Protein AF-A0A6G1DTR4-F1 (afdb_monomer_lite)

Organism: NCBI:txid110450

Structure (mmCIF, N/CA/C/O backbone):
data_AF-A0A6G1DTR4-F1
#
_entry.id   AF-A0A6G1DTR4-F1
#
loop_
_atom_site.group_PDB
_atom_site.id
_atom_site.type_symbol
_atom_site.label_atom_id
_atom_site.label_alt_id
_atom_site.label_comp_id
_atom_site.label_asym_id
_atom_site.label_entity_id
_atom_site.label_seq_id
_atom_site.pdbx_PDB_ins_code
_atom_site.Cartn_x
_atom_site.Cartn_y
_atom_site.Cartn_z
_atom_site.occupancy
_atom_site.B_iso_or_equiv
_atom_site.auth_seq_id
_atom_site.auth_comp_id
_atom_site.auth_asym_id
_atom_site.auth_atom_id
_atom_site.pdbx_PDB_model_num
ATOM 1 N N . MET A 1 1 ? 37.522 31.119 -10.142 1.00 50.91 1 MET A N 1
ATOM 2 C CA . MET A 1 1 ? 37.357 30.223 -11.318 1.00 50.91 1 MET A CA 1
ATOM 3 C C . MET A 1 1 ? 36.436 29.000 -11.086 1.00 50.91 1 MET A C 1
ATOM 5 O O . MET A 1 1 ? 36.253 28.224 -12.016 1.00 50.91 1 MET A O 1
ATOM 9 N N . GLY A 1 2 ? 35.819 28.793 -9.907 1.00 58.56 2 GLY A N 1
ATOM 10 C CA . GLY A 1 2 ? 35.062 27.556 -9.599 1.00 58.56 2 GLY A CA 1
ATOM 11 C C . GLY A 1 2 ? 33.553 27.545 -9.910 1.00 58.56 2 GLY A C 1
ATOM 12 O O . GLY A 1 2 ? 32.957 26.471 -9.960 1.00 58.56 2 GLY A O 1
ATOM 13 N N . SER A 1 3 ? 32.918 28.700 -10.133 1.00 61.06 3 SER A N 1
ATOM 14 C CA . SER A 1 3 ? 31.446 28.793 -10.176 1.00 61.06 3 SER A CA 1
ATOM 15 C C . SER A 1 3 ? 30.820 28.263 -11.474 1.00 61.06 3 SER A C 1
ATOM 17 O O . SER A 1 3 ? 29.789 27.598 -11.431 1.00 61.06 3 SER A O 1
ATOM 19 N N . ASN A 1 4 ? 31.466 28.474 -12.628 1.00 66.94 4 ASN A N 1
ATOM 20 C CA . ASN A 1 4 ? 30.923 28.057 -13.931 1.00 66.94 4 ASN A CA 1
ATOM 21 C C . ASN A 1 4 ? 30.880 26.529 -14.113 1.00 66.94 4 ASN A C 1
ATOM 23 O O . ASN A 1 4 ? 29.932 26.009 -14.695 1.00 66.94 4 ASN A O 1
ATOM 27 N N . LYS A 1 5 ? 31.858 25.797 -13.560 1.00 71.06 5 LYS A N 1
ATOM 28 C CA . LYS A 1 5 ? 31.895 24.325 -13.631 1.00 71.06 5 LYS A CA 1
ATOM 29 C C . LYS A 1 5 ? 30.766 23.684 -12.814 1.00 71.06 5 LYS A C 1
ATOM 31 O O . LYS A 1 5 ? 30.138 22.747 -13.292 1.00 71.06 5 LYS A O 1
ATOM 36 N N . LYS A 1 6 ? 30.457 24.227 -11.625 1.00 73.12 6 LYS A N 1
ATOM 37 C CA . LYS A 1 6 ? 29.338 23.756 -10.785 1.00 73.12 6 LYS A CA 1
ATOM 38 C C . LYS A 1 6 ? 27.982 23.983 -11.460 1.00 73.12 6 LYS A C 1
ATOM 40 O O . LYS A 1 6 ? 27.185 23.055 -11.529 1.00 73.12 6 LYS A O 1
ATOM 45 N N . LEU A 1 7 ? 27.752 25.174 -12.022 1.00 72.81 7 LEU A N 1
ATOM 46 C CA . LEU A 1 7 ? 26.528 25.499 -12.770 1.00 72.81 7 LEU A CA 1
ATOM 47 C C . LEU A 1 7 ? 26.343 24.601 -14.004 1.00 72.81 7 LEU A C 1
ATOM 49 O O . LEU A 1 7 ? 25.234 24.148 -14.274 1.00 72.81 7 LEU A O 1
ATOM 53 N N . GLN A 1 8 ? 27.417 24.318 -14.749 1.00 71.06 8 GLN A N 1
ATOM 54 C CA . GLN A 1 8 ? 27.364 23.402 -15.894 1.00 71.06 8 GLN A CA 1
ATOM 55 C C . GLN A 1 8 ? 27.089 21.955 -15.466 1.00 71.06 8 GLN A C 1
ATOM 57 O O . GLN A 1 8 ? 26.229 21.306 -16.056 1.00 71.06 8 GLN A O 1
ATOM 62 N N . GLN A 1 9 ? 27.751 21.459 -14.416 1.00 74.88 9 GLN A N 1
ATOM 63 C CA . GLN A 1 9 ? 27.523 20.108 -13.896 1.00 74.88 9 GLN A CA 1
ATOM 64 C C . GLN A 1 9 ? 26.092 19.928 -13.369 1.00 74.88 9 GLN A C 1
ATOM 66 O O . GLN A 1 9 ? 25.470 18.901 -13.631 1.00 74.88 9 GLN A O 1
ATOM 71 N N . GLN A 1 10 ? 25.543 20.939 -12.690 1.00 77.31 10 GLN A N 1
ATOM 72 C CA . GLN A 1 10 ? 24.149 20.949 -12.243 1.00 77.31 10 GLN A CA 1
ATOM 73 C C . GLN A 1 10 ? 23.175 20.905 -13.423 1.00 77.31 10 GLN A C 1
ATOM 75 O O . GLN A 1 10 ? 22.283 20.065 -13.427 1.00 77.31 10 GLN A O 1
ATOM 80 N N . LYS A 1 11 ? 23.382 21.730 -14.459 1.00 80.62 11 LYS A N 1
ATOM 81 C CA . LYS A 1 11 ? 22.537 21.731 -15.666 1.00 80.62 11 LYS A CA 1
ATOM 82 C C . LYS A 1 11 ? 22.581 20.397 -16.419 1.00 80.62 11 LYS A C 1
ATOM 84 O O . LYS A 1 11 ? 21.545 19.917 -16.871 1.00 80.62 11 LYS A O 1
ATOM 89 N N . ILE A 1 12 ? 23.761 19.781 -16.532 1.00 79.62 12 ILE A N 1
ATOM 90 C CA . ILE A 1 12 ? 23.921 18.454 -17.149 1.00 79.62 12 ILE A CA 1
ATOM 91 C C . ILE A 1 12 ? 23.210 17.390 -16.303 1.00 79.62 12 ILE A C 1
ATOM 93 O O . ILE A 1 12 ? 22.460 16.583 -16.846 1.00 79.62 12 ILE A O 1
ATOM 97 N N . SER A 1 13 ? 23.390 17.419 -14.980 1.00 85.75 13 SER A N 1
ATOM 98 C CA . SER A 1 13 ? 22.718 16.503 -14.052 1.00 85.75 13 SER A CA 1
ATOM 99 C C . SER A 1 13 ? 21.195 16.630 -14.130 1.00 85.75 13 SER A C 1
ATOM 101 O O . SER A 1 13 ? 20.492 15.631 -14.262 1.00 85.75 13 SER A O 1
ATOM 103 N N . GLU A 1 14 ? 20.677 17.859 -14.151 1.00 88.25 14 GLU A N 1
ATOM 104 C CA . GLU A 1 14 ? 19.247 18.134 -14.265 1.00 88.25 14 GLU A CA 1
ATOM 105 C C . GLU A 1 14 ? 18.672 17.615 -15.591 1.00 88.25 14 GLU A C 1
ATOM 107 O O . GLU A 1 14 ? 17.627 16.963 -15.599 1.00 88.25 14 GLU A O 1
ATOM 112 N N . HIS A 1 15 ? 19.365 17.842 -16.713 1.00 88.62 15 HIS A N 1
ATOM 113 C CA . HIS A 1 15 ? 18.949 17.321 -18.017 1.00 88.62 15 HIS A CA 1
ATOM 114 C C . HIS A 1 15 ? 18.918 15.785 -18.032 1.00 88.62 15 HIS A C 1
ATOM 116 O O . HIS A 1 15 ? 17.933 15.184 -18.465 1.00 88.62 15 HIS A O 1
ATOM 122 N N . VAL A 1 16 ? 19.961 15.140 -17.504 1.00 89.44 16 VAL A N 1
ATOM 123 C CA . VAL A 1 16 ? 20.037 13.674 -17.402 1.00 89.44 16 VAL A CA 1
ATOM 124 C C . VAL A 1 16 ? 18.916 13.125 -16.513 1.00 89.44 16 VAL A C 1
ATOM 126 O O . VAL A 1 16 ? 18.290 12.121 -16.857 1.00 89.44 16 VAL A O 1
ATOM 129 N N . MET A 1 17 ? 18.612 13.790 -15.398 1.00 87.88 17 MET A N 1
ATOM 130 C CA . MET A 1 17 ? 17.508 13.419 -14.507 1.00 87.88 17 MET A CA 1
ATOM 131 C C . MET A 1 17 ? 16.146 13.555 -15.193 1.00 87.88 17 MET A C 1
ATOM 133 O O . MET A 1 17 ? 15.326 12.640 -15.101 1.00 87.88 17 MET A O 1
ATOM 137 N N . LYS A 1 18 ? 15.912 14.643 -15.939 1.00 92.31 18 LYS A N 1
ATOM 138 C CA . LYS A 1 18 ? 14.682 14.835 -16.727 1.00 92.31 18 LYS A CA 1
ATOM 139 C C . LYS A 1 18 ? 14.504 13.740 -17.776 1.00 92.31 18 LYS A C 1
ATOM 141 O O . LYS A 1 18 ? 13.405 13.208 -17.922 1.00 92.31 18 LYS A O 1
ATOM 146 N N . GLU A 1 19 ? 15.575 13.352 -18.464 1.00 93.62 19 GLU A N 1
ATOM 147 C CA . GLU A 1 19 ? 15.530 12.274 -19.454 1.00 93.62 19 GLU A CA 1
ATOM 148 C C . GLU A 1 19 ? 15.224 10.911 -18.807 1.00 93.62 19 GLU A C 1
ATOM 150 O O . GLU A 1 19 ? 14.382 10.156 -19.303 1.00 93.62 19 GLU A O 1
ATOM 155 N N . ARG A 1 20 ? 15.860 10.603 -17.668 1.00 91.25 20 ARG A N 1
ATOM 156 C CA . ARG A 1 20 ? 15.588 9.383 -16.887 1.00 91.25 20 ARG A CA 1
ATOM 157 C C . ARG A 1 20 ? 14.137 9.335 -16.410 1.00 91.25 20 ARG A C 1
ATOM 159 O O . ARG A 1 20 ? 13.474 8.314 -16.586 1.00 91.25 20 ARG A O 1
ATOM 166 N N . LEU A 1 21 ? 13.627 10.449 -15.886 1.00 92.31 21 LEU A N 1
ATOM 167 C CA . LEU A 1 21 ? 12.240 10.575 -15.443 1.00 92.31 21 LEU A CA 1
ATOM 168 C C . LEU A 1 21 ? 11.255 10.383 -16.603 1.00 92.31 21 LEU A C 1
ATOM 170 O O . LEU A 1 21 ? 10.250 9.690 -16.460 1.00 92.31 21 LEU A O 1
ATOM 174 N N . HIS A 1 22 ? 11.548 10.956 -17.772 1.00 96.31 22 HIS A N 1
ATOM 175 C CA . HIS A 1 22 ? 10.719 10.782 -18.961 1.00 96.31 22 HIS A CA 1
ATOM 176 C C . HIS A 1 22 ? 10.676 9.316 -19.423 1.00 96.31 22 HIS A C 1
ATOM 178 O O . HIS A 1 22 ? 9.602 8.794 -19.731 1.00 96.31 22 HIS A O 1
ATOM 184 N N . LYS A 1 23 ? 11.820 8.616 -19.417 1.00 95.62 23 LYS A N 1
ATOM 185 C CA . LYS A 1 23 ? 11.879 7.176 -19.724 1.00 95.62 23 LYS A CA 1
ATOM 186 C C . LYS A 1 23 ? 11.045 6.351 -18.740 1.00 95.62 23 LYS A C 1
ATOM 188 O O . LYS A 1 23 ? 10.273 5.504 -19.186 1.00 95.62 23 LYS A O 1
ATOM 193 N N . LEU A 1 24 ? 11.139 6.636 -17.439 1.00 93.25 24 LEU A N 1
ATOM 194 C CA . LEU A 1 24 ? 10.331 5.977 -16.408 1.00 93.25 24 LEU A CA 1
ATOM 195 C C . LEU A 1 24 ? 8.828 6.162 -16.666 1.00 93.25 24 LEU A C 1
ATOM 197 O O . LEU A 1 24 ? 8.098 5.177 -16.765 1.00 93.25 24 LEU A O 1
ATOM 201 N N . LYS A 1 25 ? 8.376 7.408 -16.868 1.00 95.25 25 LYS A N 1
ATOM 202 C CA . LYS A 1 25 ? 6.967 7.720 -17.175 1.00 95.25 25 LYS A CA 1
ATOM 203 C C . LYS A 1 25 ? 6.477 6.984 -18.422 1.00 95.25 25 LYS A C 1
ATOM 205 O O . LYS A 1 25 ? 5.385 6.419 -18.420 1.00 95.25 25 LYS A O 1
ATOM 210 N N . ARG A 1 26 ? 7.302 6.929 -19.473 1.00 97.19 26 ARG A N 1
ATOM 211 C CA . ARG A 1 26 ? 6.992 6.189 -20.704 1.00 97.19 26 ARG A CA 1
ATOM 212 C C . ARG A 1 26 ? 6.833 4.686 -20.452 1.00 97.19 26 ARG A C 1
ATOM 214 O O . ARG A 1 26 ? 5.953 4.071 -21.050 1.00 97.19 26 ARG A O 1
ATOM 221 N N . TYR A 1 27 ? 7.656 4.087 -19.590 1.00 95.56 27 TYR A N 1
ATOM 222 C CA . TYR A 1 27 ? 7.524 2.672 -19.232 1.00 95.56 27 TYR A CA 1
ATOM 223 C C . TYR A 1 27 ? 6.270 2.387 -18.415 1.00 95.56 27 TYR A C 1
ATOM 225 O O . TYR A 1 27 ? 5.584 1.416 -18.724 1.00 95.56 27 TYR A O 1
ATOM 233 N N . ILE A 1 28 ? 5.931 3.249 -17.455 1.00 94.88 28 ILE A N 1
ATOM 234 C CA . ILE A 1 28 ? 4.686 3.136 -16.686 1.00 94.88 28 ILE A CA 1
ATOM 235 C C . ILE A 1 28 ? 3.482 3.209 -17.632 1.00 94.88 28 ILE A C 1
ATOM 237 O O . ILE A 1 28 ? 2.654 2.304 -17.634 1.00 94.88 28 ILE A O 1
ATOM 241 N N . ALA A 1 29 ? 3.429 4.212 -18.515 1.00 96.06 29 ALA A N 1
ATOM 242 C CA . ALA A 1 29 ? 2.346 4.350 -19.489 1.00 96.06 29 ALA A CA 1
ATOM 243 C C . ALA A 1 29 ? 2.224 3.123 -20.413 1.00 96.06 29 ALA A C 1
ATOM 245 O O . ALA A 1 29 ? 1.124 2.617 -20.637 1.00 96.06 29 ALA A O 1
ATOM 246 N N . LYS A 1 30 ? 3.353 2.597 -20.912 1.00 97.00 30 LYS A N 1
ATOM 247 C CA . LYS A 1 30 ? 3.369 1.376 -21.731 1.00 97.00 30 LYS A CA 1
ATOM 248 C C . LYS A 1 30 ? 2.887 0.155 -20.943 1.00 97.00 30 LYS A C 1
ATOM 250 O O . LYS A 1 30 ? 2.157 -0.663 -21.492 1.00 97.00 30 LYS A O 1
ATOM 255 N N . TRP A 1 31 ? 3.301 0.015 -19.686 1.00 95.31 31 TRP A N 1
ATOM 256 C CA . TRP A 1 31 ? 2.897 -1.098 -18.830 1.00 95.31 31 TRP A CA 1
ATOM 257 C C . TRP A 1 31 ? 1.394 -1.070 -18.538 1.00 95.31 31 TRP A C 1
ATOM 259 O O . TRP A 1 31 ? 0.743 -2.095 -18.727 1.00 95.31 31 TRP A O 1
ATOM 269 N N . LEU A 1 32 ? 0.838 0.099 -18.193 1.00 96.25 32 LEU A N 1
ATOM 270 C CA . LEU A 1 32 ? -0.604 0.290 -18.001 1.00 96.25 32 LEU A CA 1
ATOM 271 C C . LEU A 1 32 ? -1.390 -0.096 -19.260 1.00 96.25 32 LEU A C 1
ATOM 273 O O . LEU A 1 32 ? -2.329 -0.883 -19.176 1.00 96.25 32 LEU A O 1
ATOM 277 N N . TYR A 1 33 ? -0.953 0.384 -20.430 1.00 95.94 33 TYR A N 1
ATOM 278 C CA . TYR A 1 33 ? -1.588 0.073 -21.712 1.00 95.94 33 TYR A CA 1
ATOM 279 C C . TYR A 1 33 ? -1.577 -1.430 -22.021 1.00 95.94 33 TYR A C 1
ATOM 281 O O . TYR A 1 33 ? -2.613 -2.008 -22.333 1.00 95.94 33 TYR A O 1
ATOM 289 N N . VAL A 1 34 ? -0.419 -2.088 -21.891 1.00 96.88 34 VAL A N 1
ATOM 290 C CA . VAL A 1 34 ? -0.273 -3.524 -22.194 1.00 96.88 34 VAL A CA 1
ATOM 291 C C . VAL A 1 34 ? -1.039 -4.402 -21.203 1.00 96.88 34 VAL A C 1
ATOM 293 O O . VAL A 1 34 ? -1.522 -5.468 -21.578 1.00 96.88 34 VAL A O 1
ATOM 296 N N . ARG A 1 35 ? -1.133 -3.992 -19.934 1.00 95.69 35 ARG A N 1
ATOM 297 C CA . ARG A 1 35 ? -1.848 -4.743 -18.891 1.00 95.69 35 ARG A CA 1
ATOM 298 C C . ARG A 1 35 ? -3.326 -4.380 -18.773 1.00 95.69 35 ARG A C 1
ATOM 300 O O . ARG A 1 35 ? -4.014 -5.024 -17.990 1.00 95.69 35 ARG A O 1
ATOM 307 N N . GLY A 1 36 ? -3.807 -3.401 -19.541 1.00 94.44 36 GLY A N 1
ATOM 308 C CA . GLY A 1 36 ? -5.194 -2.940 -19.475 1.00 94.44 36 GLY A CA 1
ATOM 309 C C . GLY A 1 36 ? -5.562 -2.346 -18.113 1.00 94.44 36 GLY A C 1
ATOM 310 O O . GLY A 1 36 ? -6.701 -2.479 -17.678 1.00 94.44 36 GLY A O 1
ATOM 311 N N . LEU A 1 37 ? -4.598 -1.735 -17.418 1.00 94.50 37 LEU A N 1
ATOM 312 C CA . LEU A 1 37 ? -4.829 -1.129 -16.108 1.00 94.50 37 LEU A CA 1
ATOM 313 C C . LEU A 1 37 ? -5.422 0.279 -16.276 1.00 94.50 37 LEU A C 1
ATOM 315 O O . LEU A 1 37 ? -4.926 1.048 -17.108 1.00 94.50 37 LEU A O 1
ATOM 319 N N . PRO A 1 38 ? -6.452 0.653 -15.495 1.00 93.81 38 PRO A N 1
ATOM 320 C CA . PRO A 1 38 ? -6.993 2.004 -15.539 1.00 93.81 38 PRO A CA 1
ATOM 321 C C . PRO A 1 38 ? -5.945 3.008 -15.048 1.00 93.81 38 PRO A C 1
ATOM 323 O O . PRO A 1 38 ? -5.216 2.748 -14.094 1.00 93.81 38 PRO A O 1
ATOM 326 N N . PHE A 1 39 ? -5.894 4.198 -15.654 1.00 90.94 39 PHE A N 1
ATOM 327 C CA . PHE A 1 39 ? -4.920 5.227 -15.259 1.00 90.94 39 PHE A CA 1
ATOM 328 C C . PHE A 1 39 ? -5.057 5.652 -13.796 1.00 90.94 39 PHE A C 1
ATOM 330 O O . PHE A 1 39 ? -4.068 6.037 -13.190 1.00 90.94 39 PHE A O 1
ATOM 337 N N . ASN A 1 40 ? -6.250 5.526 -13.208 1.00 92.00 40 ASN A N 1
ATOM 338 C CA . ASN A 1 40 ? -6.465 5.820 -11.795 1.00 92.00 40 ASN A CA 1
ATOM 339 C C . ASN A 1 40 ? -5.684 4.888 -10.847 1.00 92.00 40 ASN A C 1
ATOM 341 O O . ASN A 1 40 ? -5.506 5.233 -9.687 1.00 92.00 40 ASN A O 1
ATOM 345 N N . SER A 1 41 ? -5.181 3.740 -11.322 1.00 91.12 41 SER A N 1
ATOM 346 C CA . SER A 1 41 ? -4.380 2.813 -10.511 1.00 91.12 41 SER A CA 1
ATOM 347 C C . SER A 1 41 ? -3.056 3.396 -10.012 1.00 91.12 41 SER A C 1
ATOM 349 O O . SER A 1 41 ? -2.453 2.800 -9.132 1.00 91.12 41 SER A O 1
ATOM 351 N N . ILE A 1 42 ? -2.586 4.521 -10.563 1.00 92.75 42 ILE A N 1
ATOM 352 C CA . ILE A 1 42 ? -1.376 5.199 -10.066 1.00 92.75 42 ILE A CA 1
ATOM 353 C C . ILE A 1 42 ? -1.675 6.206 -8.948 1.00 92.75 42 ILE A C 1
ATOM 355 O O . ILE A 1 42 ? -0.745 6.697 -8.323 1.00 92.75 42 ILE A O 1
ATOM 359 N N . ASN A 1 43 ? -2.949 6.541 -8.713 1.00 92.38 43 ASN A N 1
ATOM 360 C CA . ASN A 1 43 ? -3.368 7.521 -7.710 1.00 92.38 43 ASN A CA 1
ATOM 361 C C . ASN A 1 43 ? -3.584 6.842 -6.349 1.00 92.38 43 ASN A C 1
ATOM 363 O O . ASN A 1 43 ? -4.661 6.949 -5.761 1.00 92.38 43 ASN A O 1
ATOM 367 N N . CYS A 1 44 ? -2.593 6.087 -5.882 1.00 92.81 44 CYS A N 1
ATOM 368 C CA . CYS A 1 44 ? -2.643 5.406 -4.595 1.00 92.81 44 CYS A CA 1
ATOM 369 C C . CYS A 1 44 ? -1.285 5.492 -3.890 1.00 92.81 44 CYS A C 1
ATOM 371 O O . CYS A 1 44 ? -0.240 5.544 -4.543 1.00 92.81 44 CYS A O 1
ATOM 373 N N . GLU A 1 45 ? -1.306 5.520 -2.558 1.00 93.50 45 GLU A N 1
ATOM 374 C CA . GLU A 1 45 ? -0.096 5.682 -1.742 1.00 93.50 45 GLU A CA 1
ATOM 375 C C . GLU A 1 45 ? 0.874 4.508 -1.943 1.00 93.50 45 GLU A C 1
ATOM 377 O O . GLU A 1 45 ? 2.090 4.676 -1.963 1.00 93.50 45 GLU A O 1
ATOM 382 N N . GLU A 1 46 ? 0.343 3.312 -2.193 1.00 91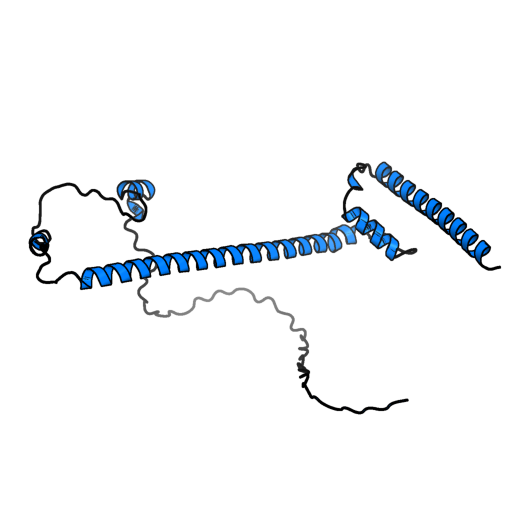.75 46 GLU A N 1
ATOM 383 C CA . GLU A 1 46 ? 1.122 2.099 -2.433 1.00 91.75 46 GLU A CA 1
ATOM 384 C C . GLU A 1 46 ? 1.963 2.195 -3.716 1.00 91.75 46 GLU A C 1
ATOM 386 O O . GLU A 1 46 ? 3.058 1.632 -3.795 1.00 91.75 46 GLU A O 1
ATOM 391 N N . PHE A 1 47 ? 1.484 2.923 -4.733 1.00 93.44 47 PHE A N 1
ATOM 392 C CA . PHE A 1 47 ? 2.241 3.143 -5.965 1.00 93.44 47 PHE A CA 1
ATOM 393 C C . PHE A 1 47 ? 3.433 4.080 -5.728 1.00 93.44 47 PHE A C 1
ATOM 395 O O . PHE A 1 47 ? 4.523 3.836 -6.256 1.00 93.44 47 PHE A O 1
ATOM 402 N N . ASP A 1 48 ? 3.253 5.102 -4.889 1.00 93.44 48 ASP A N 1
ATOM 403 C CA . ASP A 1 48 ? 4.333 5.997 -4.469 1.00 93.44 48 ASP A CA 1
ATOM 404 C C . ASP A 1 48 ? 5.373 5.248 -3.625 1.00 93.44 48 ASP A C 1
ATOM 406 O O . ASP A 1 48 ? 6.571 5.345 -3.905 1.00 93.44 48 ASP A O 1
ATOM 410 N N . GLN A 1 49 ? 4.932 4.413 -2.677 1.00 93.50 49 GLN A N 1
ATOM 411 C CA . GLN A 1 49 ? 5.811 3.549 -1.877 1.00 93.50 49 GLN A CA 1
ATOM 412 C C . GLN A 1 49 ? 6.636 2.602 -2.762 1.00 93.50 49 GLN A C 1
ATOM 414 O O . GLN A 1 49 ? 7.842 2.444 -2.560 1.00 93.50 49 GLN A O 1
ATOM 419 N N . MET A 1 50 ? 6.017 2.009 -3.789 1.00 92.38 50 MET A N 1
ATOM 420 C CA . MET A 1 50 ? 6.716 1.162 -4.756 1.00 92.38 50 MET A CA 1
ATOM 421 C C . MET A 1 50 ? 7.801 1.941 -5.518 1.00 92.38 50 MET A C 1
ATOM 423 O O . MET A 1 50 ? 8.917 1.440 -5.683 1.00 92.38 50 MET A O 1
ATOM 427 N N . LEU A 1 51 ? 7.501 3.155 -5.993 1.00 92.31 51 LEU A N 1
ATOM 428 C CA . LEU A 1 51 ? 8.473 3.994 -6.702 1.00 92.31 51 LEU A CA 1
ATOM 429 C C . LEU A 1 51 ? 9.613 4.453 -5.792 1.00 92.31 51 LEU A C 1
ATOM 431 O O . LEU A 1 51 ? 10.768 4.459 -6.223 1.00 92.31 51 LEU A O 1
ATOM 435 N N . GLU A 1 52 ? 9.308 4.810 -4.547 1.00 92.38 52 GLU A N 1
ATOM 436 C CA . GLU A 1 52 ? 10.309 5.202 -3.562 1.00 92.38 52 GLU A CA 1
ATOM 437 C C . GLU A 1 52 ? 11.242 4.035 -3.225 1.00 92.38 52 GLU A C 1
ATOM 439 O O . GLU A 1 52 ? 12.464 4.192 -3.278 1.00 92.38 52 GLU A O 1
ATOM 444 N N . ALA A 1 53 ? 10.696 2.846 -2.958 1.00 91.75 53 ALA A N 1
ATOM 445 C CA . ALA A 1 53 ? 11.485 1.645 -2.699 1.00 91.75 53 ALA A CA 1
ATOM 446 C C . ALA A 1 53 ? 12.376 1.282 -3.899 1.00 91.75 53 ALA A C 1
ATOM 448 O O . ALA A 1 53 ? 13.575 1.036 -3.738 1.00 91.75 53 ALA A O 1
ATOM 449 N N . ALA A 1 54 ? 11.824 1.327 -5.117 1.00 90.56 54 ALA A N 1
ATOM 450 C CA . ALA A 1 54 ? 12.585 1.093 -6.343 1.00 90.56 54 ALA A CA 1
ATOM 451 C C . ALA A 1 54 ? 13.696 2.142 -6.549 1.00 90.56 54 ALA A C 1
ATOM 453 O O . ALA A 1 54 ? 14.798 1.806 -6.988 1.00 90.56 54 ALA A O 1
ATOM 454 N N . GLY A 1 55 ? 13.427 3.406 -6.209 1.00 89.62 55 GLY A N 1
ATOM 455 C CA . GLY A 1 55 ? 14.398 4.497 -6.266 1.00 89.62 55 GLY A CA 1
ATOM 456 C C . GLY A 1 55 ? 15.532 4.352 -5.249 1.00 89.62 55 GLY A C 1
ATOM 457 O O . GLY A 1 55 ? 16.689 4.579 -5.605 1.00 89.62 55 GLY A O 1
ATOM 458 N N . ARG A 1 56 ? 15.216 3.937 -4.014 1.00 90.88 56 ARG A N 1
ATOM 459 C CA . ARG A 1 56 ? 16.191 3.695 -2.935 1.00 90.88 56 ARG A CA 1
ATOM 460 C C . ARG A 1 56 ? 17.103 2.504 -3.228 1.00 90.88 56 ARG A C 1
ATOM 462 O O . ARG A 1 56 ? 18.289 2.582 -2.932 1.00 90.88 56 ARG A O 1
ATOM 469 N N . PHE A 1 57 ? 16.576 1.431 -3.825 1.00 89.00 57 PHE A N 1
ATOM 470 C CA . PHE A 1 57 ? 17.387 0.268 -4.203 1.00 89.00 57 PHE A CA 1
ATOM 471 C C . PHE A 1 57 ? 18.397 0.613 -5.308 1.00 89.00 57 PHE A C 1
ATOM 473 O O . PHE A 1 57 ? 19.563 0.230 -5.241 1.00 89.00 57 PHE A O 1
ATOM 480 N N . GLY A 1 58 ? 17.959 1.352 -6.334 1.00 85.06 58 GLY A N 1
ATOM 481 C CA . GLY A 1 58 ? 18.810 1.734 -7.459 1.00 85.06 58 GLY A CA 1
ATOM 482 C C . GLY A 1 58 ? 18.982 0.631 -8.524 1.00 85.06 58 GLY A C 1
ATOM 483 O O . GLY A 1 58 ? 18.166 -0.288 -8.639 1.00 85.06 58 GLY A O 1
ATOM 484 N N . PRO A 1 59 ? 20.004 0.733 -9.394 1.00 83.50 59 PRO A N 1
ATOM 485 C CA . PRO A 1 59 ? 20.228 -0.227 -10.474 1.00 83.50 59 PRO A CA 1
ATOM 486 C C . PRO A 1 59 ? 20.522 -1.630 -9.925 1.00 83.50 59 PRO A C 1
ATOM 488 O O . PRO A 1 59 ? 21.437 -1.801 -9.129 1.00 83.50 59 PRO A O 1
ATOM 491 N N . GLY A 1 60 ? 19.780 -2.641 -10.384 1.00 83.31 60 GLY A N 1
ATOM 492 C CA . GLY A 1 60 ? 19.958 -4.040 -9.967 1.00 83.31 60 GLY A CA 1
ATOM 493 C C . GLY A 1 60 ? 18.737 -4.658 -9.286 1.00 83.31 60 GLY A C 1
ATOM 494 O O . GLY A 1 60 ? 18.733 -5.867 -9.054 1.00 83.31 60 GLY A O 1
ATOM 495 N N . ALA A 1 61 ? 17.693 -3.866 -9.014 1.00 85.44 61 ALA A N 1
ATOM 496 C CA . ALA A 1 61 ? 16.435 -4.374 -8.479 1.00 85.44 61 ALA A CA 1
ATOM 497 C C . ALA A 1 61 ? 15.855 -5.438 -9.421 1.00 85.44 61 ALA A C 1
ATOM 499 O O . ALA A 1 61 ? 15.599 -5.179 -10.603 1.00 85.44 61 ALA A O 1
ATOM 500 N N . LYS A 1 62 ? 15.656 -6.651 -8.902 1.00 86.56 62 LYS A N 1
ATOM 501 C CA . LYS A 1 62 ? 14.977 -7.724 -9.629 1.00 86.56 62 LYS A CA 1
ATOM 502 C C . LYS A 1 62 ? 13.486 -7.636 -9.350 1.00 86.56 62 LYS A C 1
ATOM 504 O O . LYS A 1 62 ? 13.072 -7.384 -8.223 1.00 86.56 62 LYS A O 1
ATOM 509 N N . LYS A 1 63 ? 12.675 -7.859 -10.385 1.00 87.62 63 LYS A N 1
ATOM 510 C CA . LYS A 1 63 ? 11.234 -8.026 -10.188 1.00 87.62 63 LYS A CA 1
ATOM 511 C C . LYS A 1 63 ? 10.986 -9.286 -9.341 1.00 87.62 63 LYS A C 1
ATOM 513 O O . LYS A 1 63 ? 11.687 -10.277 -9.565 1.00 87.62 63 LYS A O 1
ATOM 518 N N . PRO A 1 64 ? 9.993 -9.274 -8.446 1.00 89.06 64 PRO A N 1
ATOM 519 C CA . PRO A 1 64 ? 9.600 -10.469 -7.712 1.00 89.06 64 PRO A CA 1
ATOM 520 C C . PRO A 1 64 ? 8.999 -11.520 -8.652 1.00 89.06 64 PRO A C 1
ATOM 522 O O . PRO A 1 64 ? 8.443 -11.194 -9.715 1.00 89.06 64 PRO A O 1
ATOM 525 N N . TYR A 1 65 ? 9.102 -12.789 -8.266 1.00 91.75 65 TYR A N 1
ATOM 526 C CA . TYR A 1 65 ? 8.437 -13.883 -8.968 1.00 91.75 65 TYR A CA 1
ATOM 527 C C . TYR A 1 65 ? 6.947 -13.956 -8.608 1.00 91.75 65 TYR A C 1
ATOM 529 O O . TYR A 1 65 ? 6.499 -13.493 -7.562 1.00 91.75 65 TYR A O 1
ATOM 537 N N . GLN A 1 66 ? 6.146 -14.568 -9.485 1.00 91.56 66 GLN A N 1
ATOM 538 C CA . GLN A 1 66 ? 4.695 -14.656 -9.282 1.00 91.56 66 GLN A CA 1
ATOM 539 C C . GLN A 1 66 ? 4.309 -15.433 -8.012 1.00 91.56 66 GLN A C 1
ATOM 541 O O . GLN A 1 66 ? 3.341 -15.054 -7.357 1.00 91.56 66 GLN A O 1
ATOM 546 N N . HIS A 1 67 ? 5.035 -16.504 -7.679 1.00 90.69 67 HIS A N 1
ATOM 547 C CA . HIS A 1 67 ? 4.774 -17.291 -6.471 1.00 90.69 67 HIS A CA 1
ATOM 548 C C . HIS A 1 67 ? 5.148 -16.504 -5.204 1.00 90.69 67 HIS A C 1
ATOM 550 O O . HIS A 1 67 ? 4.370 -16.477 -4.259 1.00 90.69 67 HIS A O 1
ATOM 556 N N . GLU A 1 68 ? 6.256 -15.751 -5.221 1.00 89.12 68 GLU A N 1
ATOM 557 C CA . GLU A 1 68 ? 6.648 -14.861 -4.115 1.00 89.12 68 GLU A CA 1
ATOM 558 C C . GLU A 1 68 ? 5.572 -13.810 -3.825 1.00 89.12 68 GLU A C 1
ATOM 560 O O . GLU A 1 68 ? 5.237 -13.575 -2.666 1.00 89.12 68 GLU A O 1
ATOM 565 N N . LEU A 1 69 ? 4.989 -13.221 -4.877 1.00 87.31 69 LEU A N 1
ATOM 566 C CA . LEU A 1 69 ? 3.898 -12.256 -4.742 1.00 87.31 69 LEU A CA 1
ATOM 567 C C . LEU A 1 69 ? 2.633 -12.882 -4.147 1.00 87.31 69 LEU A C 1
ATOM 569 O O . LEU A 1 69 ? 2.012 -12.286 -3.274 1.00 87.31 69 LEU A O 1
ATOM 573 N N . ARG A 1 70 ? 2.218 -14.051 -4.649 1.00 83.44 70 ARG A N 1
ATOM 574 C CA . ARG A 1 70 ? 0.927 -14.661 -4.288 1.00 83.44 70 ARG A CA 1
ATOM 575 C C . ARG A 1 70 ? 0.942 -15.363 -2.940 1.00 83.44 70 ARG A C 1
ATOM 577 O O . ARG A 1 70 ? -0.070 -15.331 -2.253 1.00 83.44 70 ARG A O 1
ATOM 584 N N . GLU A 1 71 ? 2.044 -16.015 -2.599 1.00 83.81 71 GLU A N 1
ATOM 585 C CA . GLU A 1 71 ? 2.116 -16.860 -1.409 1.00 83.81 71 GLU A CA 1
ATOM 586 C C . GLU A 1 71 ? 2.748 -16.110 -0.248 1.00 83.81 71 GLU A C 1
ATOM 588 O O . GLU A 1 71 ? 2.140 -16.012 0.808 1.00 83.81 71 GLU A O 1
ATOM 593 N N . LYS A 1 72 ? 3.936 -15.530 -0.437 1.00 87.50 72 LYS A N 1
ATOM 594 C CA . LYS A 1 72 ? 4.682 -14.921 0.672 1.00 87.50 72 LYS A CA 1
ATOM 595 C C . LYS A 1 72 ? 4.189 -13.510 0.968 1.00 87.50 72 LYS A C 1
ATOM 597 O O . LYS A 1 72 ? 3.656 -13.252 2.042 1.00 87.50 72 LYS A O 1
ATOM 602 N N . LEU A 1 73 ? 4.307 -12.618 -0.013 1.00 86.31 73 LEU A N 1
ATOM 603 C CA . LEU A 1 73 ? 4.073 -11.185 0.187 1.00 86.31 73 LEU A CA 1
ATOM 604 C C . LEU A 1 73 ? 2.595 -10.865 0.438 1.00 86.31 73 LEU A C 1
ATOM 606 O O . LEU A 1 73 ? 2.274 -10.021 1.271 1.00 86.31 73 LEU A O 1
ATOM 610 N N . LEU A 1 74 ? 1.674 -11.560 -0.237 1.00 88.62 74 LEU A N 1
ATOM 611 C CA . LEU A 1 74 ? 0.247 -11.366 0.019 1.00 88.62 74 LEU A CA 1
ATOM 612 C C . LEU A 1 74 ? -0.165 -11.901 1.397 1.00 88.62 74 LEU A C 1
ATOM 614 O O . LEU A 1 74 ? -0.957 -11.255 2.080 1.00 88.62 74 LEU A O 1
ATOM 618 N N . HIS A 1 75 ? 0.369 -13.050 1.819 1.00 87.94 75 HIS A N 1
ATOM 619 C CA . HIS A 1 75 ? 0.086 -13.597 3.146 1.00 87.94 75 HIS A CA 1
ATOM 620 C C . HIS A 1 75 ? 0.621 -12.683 4.255 1.00 87.94 75 HIS A C 1
ATOM 622 O O . HIS A 1 75 ? -0.079 -12.434 5.233 1.00 87.94 75 HIS A O 1
ATOM 628 N N . GLU A 1 76 ? 1.823 -12.134 4.079 1.00 91.38 76 GLU A N 1
ATOM 629 C CA . GLU A 1 76 ? 2.406 -11.142 4.987 1.00 91.38 76 GLU A CA 1
ATOM 630 C C . GLU A 1 76 ? 1.501 -9.908 5.128 1.00 91.38 76 GLU A C 1
ATOM 632 O O . GLU A 1 76 ? 1.108 -9.558 6.242 1.00 91.38 76 GLU A O 1
ATOM 637 N N . GLN A 1 77 ? 1.045 -9.336 4.008 1.00 86.62 77 GLN A N 1
ATOM 638 C CA . GLN A 1 77 ? 0.123 -8.197 4.021 1.00 86.62 77 GLN A CA 1
ATOM 639 C C . GLN A 1 77 ? -1.208 -8.524 4.727 1.00 86.62 77 GLN A C 1
ATOM 641 O O . GLN A 1 77 ? -1.761 -7.706 5.472 1.00 86.62 77 GLN A O 1
ATOM 646 N N . VAL A 1 78 ? -1.749 -9.729 4.516 1.00 89.38 78 VAL A N 1
ATOM 647 C CA . VAL A 1 78 ? -2.976 -10.188 5.186 1.00 89.38 78 VAL A CA 1
ATOM 648 C C . VAL A 1 78 ? -2.762 -10.322 6.694 1.00 89.38 78 VAL A C 1
ATOM 650 O O . VAL A 1 78 ? -3.602 -9.882 7.481 1.00 89.38 78 VAL A O 1
ATOM 653 N N . GLU A 1 79 ? -1.640 -10.885 7.131 1.00 89.44 79 GLU A N 1
ATOM 654 C CA . GLU A 1 79 ? -1.359 -11.011 8.558 1.00 89.44 79 GLU A CA 1
ATOM 655 C C . GLU A 1 79 ? -1.113 -9.651 9.220 1.00 89.44 79 GLU A C 1
ATOM 657 O O . GLU A 1 79 ? -1.605 -9.416 10.327 1.00 89.44 79 GLU A O 1
ATOM 662 N N . ASP A 1 80 ? -0.463 -8.707 8.546 1.00 88.94 80 ASP A N 1
ATOM 663 C CA . ASP A 1 80 ? -0.252 -7.364 9.088 1.00 88.94 80 ASP A CA 1
ATOM 664 C C . ASP A 1 80 ? -1.557 -6.573 9.227 1.00 88.94 80 ASP A C 1
ATOM 666 O O . ASP A 1 80 ? -1.824 -5.981 10.281 1.00 88.94 80 ASP A O 1
ATOM 670 N N . THR A 1 81 ? -2.445 -6.649 8.233 1.00 90.00 81 THR A N 1
ATOM 671 C CA . THR A 1 81 ? -3.788 -6.052 8.346 1.00 90.00 81 THR A CA 1
ATOM 672 C C . THR A 1 81 ? -4.601 -6.695 9.474 1.00 90.00 81 THR A C 1
ATOM 674 O O . THR A 1 81 ? -5.255 -5.998 10.257 1.00 90.00 81 THR A O 1
ATOM 677 N N . LYS A 1 82 ? -4.511 -8.018 9.647 1.00 90.75 82 LYS A N 1
ATOM 678 C CA . LYS A 1 82 ? -5.162 -8.751 10.743 1.00 90.75 82 LYS A CA 1
ATOM 679 C C . LYS A 1 82 ? -4.604 -8.364 12.113 1.00 90.75 82 LYS A C 1
ATOM 681 O O . LYS A 1 82 ? -5.385 -8.193 13.055 1.00 90.75 82 LYS A O 1
ATOM 686 N N . LYS A 1 83 ? -3.286 -8.183 12.251 1.00 90.69 83 LYS A N 1
ATOM 687 C CA . LYS A 1 83 ? -2.659 -7.651 13.475 1.00 90.69 83 LYS A CA 1
ATOM 688 C C . LYS A 1 83 ? -3.203 -6.259 13.794 1.00 90.69 83 LYS A C 1
ATOM 690 O O . LYS A 1 83 ? -3.634 -6.024 14.926 1.00 90.69 83 LYS A O 1
ATOM 695 N N . MET A 1 84 ? -3.278 -5.372 12.801 1.00 85.50 84 MET A N 1
ATOM 696 C CA . MET A 1 84 ? -3.818 -4.022 12.976 1.00 85.50 84 MET A CA 1
ATOM 697 C C . MET A 1 84 ? -5.288 -4.046 13.432 1.00 85.50 84 MET A C 1
ATOM 699 O O . MET A 1 84 ? -5.652 -3.391 14.413 1.00 85.50 84 MET A O 1
ATOM 703 N N . LEU A 1 85 ? -6.128 -4.884 12.817 1.00 87.06 85 LEU A N 1
ATOM 704 C CA . LEU A 1 85 ? -7.530 -5.062 13.217 1.00 87.06 85 LEU A CA 1
ATOM 705 C C . LEU A 1 85 ? -7.686 -5.616 14.643 1.00 87.06 85 LEU A C 1
ATOM 707 O O . LEU A 1 85 ? -8.547 -5.153 15.403 1.00 87.06 85 LEU A O 1
ATOM 711 N N . LYS A 1 86 ? -6.844 -6.576 15.045 1.00 86.19 86 LYS A N 1
ATOM 712 C CA . LYS A 1 86 ? -6.831 -7.109 16.418 1.00 86.19 86 LYS A CA 1
ATOM 713 C C . LYS A 1 86 ? -6.523 -6.012 17.439 1.00 86.19 86 LYS A C 1
ATOM 715 O O . LYS A 1 86 ? -7.201 -5.939 18.466 1.00 86.19 86 LYS A O 1
ATOM 720 N N . ILE A 1 87 ? -5.555 -5.138 17.156 1.00 82.38 87 ILE A N 1
ATOM 721 C CA . ILE A 1 87 ? -5.214 -3.999 18.025 1.00 82.38 87 ILE A CA 1
ATOM 722 C C . ILE A 1 87 ? -6.416 -3.057 18.176 1.00 82.38 87 ILE A C 1
ATOM 724 O O . ILE A 1 87 ? -6.794 -2.712 19.299 1.00 82.38 87 ILE A O 1
ATOM 728 N N . HIS A 1 88 ? -7.076 -2.697 17.071 1.00 76.44 88 HIS A N 1
ATOM 729 C CA . HIS A 1 88 ? -8.274 -1.853 17.110 1.00 76.44 88 HIS A CA 1
ATOM 730 C C . HIS A 1 88 ? -9.424 -2.485 17.903 1.00 76.44 88 HIS A C 1
ATOM 732 O O . HIS A 1 88 ? -10.117 -1.788 18.646 1.00 76.44 88 HIS A O 1
ATOM 738 N N . THR A 1 89 ? -9.608 -3.799 17.791 1.00 83.25 89 THR A N 1
ATOM 739 C CA . THR A 1 89 ? -10.651 -4.527 18.526 1.00 83.25 89 THR A CA 1
ATOM 740 C C . THR A 1 89 ? -10.362 -4.552 20.025 1.00 83.25 89 THR A C 1
ATOM 742 O O . THR A 1 89 ? -11.232 -4.188 20.815 1.00 83.25 89 THR A O 1
ATOM 745 N N . LYS A 1 90 ? -9.124 -4.872 20.434 1.00 82.75 90 LYS A N 1
ATOM 746 C CA . LYS A 1 90 ? -8.701 -4.802 21.845 1.00 82.75 90 LYS A CA 1
ATOM 747 C C . LYS A 1 90 ? -8.905 -3.399 22.423 1.00 82.75 90 LYS A C 1
ATOM 749 O O . LYS A 1 90 ? -9.455 -3.260 23.512 1.00 82.75 90 LYS A O 1
ATOM 754 N N . LYS A 1 91 ? -8.527 -2.356 21.674 1.00 82.06 91 LYS A N 1
ATOM 755 C CA . LYS A 1 91 ? -8.733 -0.955 22.074 1.00 82.06 91 LYS A CA 1
ATOM 756 C C . LYS A 1 91 ? -10.216 -0.618 22.247 1.00 82.06 91 LYS A C 1
ATOM 758 O O . LYS A 1 91 ? -10.577 0.010 23.239 1.00 82.06 91 LYS A O 1
ATOM 763 N N . ARG A 1 92 ? -11.080 -1.058 21.323 1.00 79.69 92 ARG A N 1
ATOM 764 C CA . ARG A 1 92 ? -12.538 -0.884 21.434 1.00 79.69 92 ARG A CA 1
ATOM 765 C C . ARG A 1 92 ? -13.087 -1.580 22.684 1.00 79.69 92 ARG A C 1
ATOM 767 O O . ARG A 1 92 ? -13.823 -0.945 23.430 1.00 79.69 92 ARG A O 1
ATOM 774 N N . ASN A 1 93 ? -12.675 -2.821 22.943 1.00 84.44 93 ASN A N 1
ATOM 775 C CA . ASN A 1 93 ? -13.114 -3.584 24.116 1.00 84.44 93 ASN A CA 1
ATOM 776 C C . ASN A 1 93 ? -12.684 -2.918 25.432 1.00 84.44 93 ASN A C 1
ATOM 778 O O . ASN A 1 93 ? -13.461 -2.858 26.383 1.00 84.44 93 ASN A O 1
ATOM 782 N N . ARG A 1 94 ? -11.473 -2.348 25.480 1.00 86.94 94 ARG A N 1
ATOM 783 C CA . ARG A 1 94 ? -11.002 -1.603 26.655 1.00 86.94 94 ARG A CA 1
ATOM 784 C C . ARG A 1 94 ? -11.889 -0.394 26.950 1.00 86.94 94 ARG A C 1
ATOM 786 O O . ARG A 1 94 ? -12.343 -0.237 28.075 1.00 86.94 94 ARG A O 1
ATOM 793 N N . LEU A 1 95 ? -12.205 0.404 25.928 1.00 84.94 95 LEU A N 1
ATOM 794 C CA . LEU A 1 95 ? -13.083 1.570 26.069 1.00 84.94 95 LEU A CA 1
ATOM 795 C C . LEU A 1 95 ? -14.501 1.184 26.511 1.00 84.94 95 LEU A C 1
ATOM 797 O O . LEU A 1 95 ? -15.128 1.918 27.273 1.00 84.94 95 LEU A O 1
ATOM 801 N N . THR A 1 96 ? -15.023 0.042 26.051 1.00 80.06 96 THR A N 1
ATOM 802 C CA . THR A 1 96 ? -16.330 -0.443 26.513 1.00 80.06 96 THR A CA 1
ATOM 803 C C . THR A 1 96 ? -16.298 -0.869 27.978 1.00 80.06 96 THR A C 1
ATOM 805 O O . THR A 1 96 ? -17.228 -0.527 28.704 1.00 80.06 96 THR A O 1
ATOM 808 N N . CYS A 1 97 ? -15.230 -1.538 28.432 1.00 81.88 97 CYS A N 1
ATOM 809 C CA . CYS A 1 97 ? -15.062 -1.894 29.844 1.00 81.88 97 CYS A CA 1
ATOM 810 C C . CYS A 1 97 ? -14.910 -0.646 30.723 1.00 81.88 97 CYS A C 1
ATOM 812 O O . CYS A 1 97 ? -15.686 -0.483 31.658 1.00 81.88 97 CYS A O 1
ATOM 814 N N . GLU A 1 98 ? -14.021 0.287 30.360 1.00 91.75 98 GLU A N 1
ATOM 815 C CA . GLU A 1 98 ? -13.830 1.561 31.077 1.00 91.75 98 GLU A CA 1
ATOM 816 C C . GLU A 1 98 ? -15.152 2.347 31.190 1.00 91.75 98 GLU A C 1
ATOM 818 O O . GLU A 1 98 ? -15.485 2.896 32.241 1.00 91.75 98 GLU A O 1
ATOM 823 N N . ARG A 1 99 ? -15.964 2.372 30.123 1.00 92.56 99 ARG A N 1
ATOM 824 C CA . ARG A 1 99 ? -17.285 3.018 30.145 1.00 92.56 99 ARG A CA 1
ATOM 825 C C . ARG A 1 99 ? -18.248 2.323 31.109 1.00 92.56 99 ARG A C 1
ATOM 827 O O . ARG A 1 99 ? -18.972 3.009 31.830 1.00 92.56 99 ARG A O 1
ATOM 834 N N . VAL A 1 100 ? -18.291 0.989 31.117 1.00 92.12 100 VAL A N 1
ATOM 835 C CA . VAL A 1 100 ? -19.131 0.228 32.057 1.00 92.12 100 VAL A CA 1
ATOM 836 C C . VAL A 1 100 ? -18.674 0.470 33.494 1.00 92.12 100 VAL A C 1
ATOM 838 O O . VAL A 1 100 ? -19.516 0.741 34.345 1.00 92.12 100 VAL A O 1
ATOM 841 N N . GLU A 1 101 ? -17.369 0.472 33.761 1.00 93.06 101 GLU A N 1
ATOM 842 C CA . GLU A 1 101 ? -16.799 0.783 35.078 1.00 93.06 101 GLU A CA 1
ATOM 843 C C . GLU A 1 101 ? -17.221 2.174 35.569 1.00 93.06 101 GLU A C 1
ATOM 845 O O . GLU A 1 101 ? -17.718 2.317 36.688 1.00 93.06 101 GLU A O 1
ATOM 850 N N . GLN A 1 102 ? -17.120 3.197 34.715 1.00 93.19 102 GLN A N 1
ATOM 851 C CA . GLN A 1 102 ? -17.572 4.553 35.041 1.00 93.19 102 GLN A CA 1
ATOM 852 C C . GLN A 1 102 ? -19.079 4.608 35.326 1.00 93.19 102 GLN A C 1
ATOM 854 O O . GLN A 1 102 ? -19.512 5.265 36.275 1.00 93.19 102 GLN A O 1
ATOM 859 N N . LEU A 1 103 ? -19.895 3.902 34.539 1.00 93.94 103 LEU A N 1
ATOM 860 C CA . LEU A 1 103 ? -21.341 3.831 34.763 1.00 93.94 103 LEU A CA 1
ATOM 861 C C . LEU A 1 103 ? -21.682 3.122 36.078 1.00 93.94 103 LEU A C 1
ATOM 863 O O . LEU A 1 103 ? -22.557 3.589 36.813 1.00 93.94 103 LEU A O 1
ATOM 867 N N . VAL A 1 104 ? -20.975 2.038 36.406 1.00 94.25 104 VAL A N 1
ATOM 868 C CA . VAL A 1 104 ? -21.110 1.329 37.685 1.00 94.25 104 VAL A CA 1
ATOM 869 C C . VAL A 1 104 ? -20.735 2.253 38.837 1.00 94.25 104 VAL A C 1
ATOM 871 O O . VAL A 1 104 ? -21.498 2.351 39.796 1.00 94.25 104 VAL A O 1
ATOM 874 N N . PHE A 1 105 ? -19.633 2.996 38.724 1.00 93.81 105 PHE A N 1
ATOM 875 C CA . PHE A 1 105 ? -19.213 3.971 39.729 1.00 93.81 105 PHE A CA 1
ATOM 876 C C . PHE A 1 105 ? -20.270 5.059 39.954 1.00 93.81 105 PHE A C 1
ATOM 878 O O . PHE A 1 105 ? -20.667 5.319 41.091 1.00 93.81 105 PHE A O 1
ATOM 885 N N . VAL A 1 106 ? -20.800 5.656 38.881 1.00 95.75 106 VAL A N 1
ATOM 886 C CA . VAL A 1 106 ? -21.873 6.658 38.978 1.00 95.75 106 VAL A CA 1
ATOM 887 C C . VAL A 1 106 ? -23.117 6.056 39.625 1.00 95.75 106 VAL A C 1
ATOM 889 O O . VAL A 1 106 ? -23.684 6.672 40.529 1.00 95.75 106 VAL A O 1
ATOM 892 N N . ARG A 1 107 ? -23.544 4.855 39.211 1.00 92.31 107 ARG A N 1
ATOM 893 C CA . ARG A 1 107 ? -24.730 4.182 39.763 1.00 92.31 107 ARG A CA 1
ATOM 894 C C . ARG A 1 107 ? -24.551 3.853 41.240 1.00 92.31 107 ARG A C 1
ATOM 896 O O . ARG A 1 107 ? -25.459 4.123 42.027 1.00 92.31 107 ARG A O 1
ATOM 903 N N . PHE A 1 108 ? -23.395 3.312 41.608 1.00 94.88 108 PHE A N 1
ATOM 904 C CA . PHE A 1 108 ? -23.017 3.012 42.981 1.00 94.88 108 PHE A CA 1
ATOM 905 C C . PHE A 1 108 ? -23.070 4.278 43.837 1.00 94.88 108 PHE A C 1
ATOM 907 O O . PHE A 1 108 ? -23.813 4.328 44.818 1.00 94.88 108 PHE A O 1
ATOM 914 N N . ASN A 1 109 ? -22.396 5.347 43.410 1.00 93.31 109 ASN A N 1
ATOM 915 C CA . ASN A 1 109 ? -22.404 6.624 44.122 1.00 93.31 109 ASN A CA 1
ATOM 916 C C . ASN A 1 109 ? -23.820 7.190 44.271 1.00 93.31 109 ASN A C 1
ATOM 918 O O . ASN A 1 109 ? -24.183 7.661 45.349 1.00 93.31 109 ASN A O 1
ATOM 922 N N . ASN A 1 110 ? -24.656 7.072 43.235 1.00 92.56 110 ASN A N 1
ATOM 923 C CA . ASN A 1 110 ? -26.056 7.491 43.279 1.00 92.56 110 ASN A CA 1
ATOM 924 C C . ASN A 1 110 ? -26.872 6.696 44.314 1.00 92.56 110 ASN A C 1
ATOM 926 O O . ASN A 1 110 ? -27.599 7.277 45.120 1.00 92.56 110 ASN A O 1
ATOM 930 N N . ILE A 1 111 ? -26.747 5.364 44.321 1.00 93.00 111 ILE A N 1
ATOM 931 C CA . ILE A 1 111 ? -27.444 4.489 45.276 1.00 93.00 111 ILE A CA 1
ATOM 932 C C . ILE A 1 111 ? -26.992 4.795 46.707 1.00 93.00 111 ILE A C 1
ATOM 934 O O . ILE A 1 111 ? -27.826 4.937 47.604 1.00 93.00 111 ILE A O 1
ATOM 938 N N . HIS A 1 112 ? -25.686 4.932 46.929 1.00 88.12 112 HIS A N 1
ATOM 939 C CA . HIS A 1 112 ? -25.133 5.232 48.245 1.00 88.12 112 HIS A CA 1
ATOM 940 C C . HIS A 1 112 ? -25.541 6.622 48.746 1.00 88.12 112 HIS A C 1
ATOM 942 O O . HIS A 1 112 ? -25.885 6.758 49.922 1.00 88.12 112 HIS A O 1
ATOM 948 N N . ALA A 1 113 ? -25.582 7.635 47.877 1.00 91.94 113 ALA A N 1
ATOM 949 C CA . ALA A 1 113 ? -26.095 8.959 48.223 1.00 91.94 113 ALA A CA 1
ATOM 950 C C . ALA A 1 113 ? -27.578 8.902 48.626 1.00 91.94 113 ALA A C 1
ATOM 952 O O . ALA A 1 113 ? -27.938 9.395 49.697 1.00 91.94 113 ALA A O 1
ATOM 953 N N . LYS A 1 114 ? -28.422 8.212 47.842 1.00 89.44 114 LYS A N 1
ATOM 954 C CA . LYS A 1 114 ? -29.847 8.008 48.162 1.00 89.44 114 LYS A CA 1
ATOM 955 C C . LYS A 1 114 ? -30.041 7.299 49.504 1.00 89.44 114 LYS A C 1
ATOM 957 O O . LYS A 1 114 ? -30.858 7.734 50.311 1.00 89.44 114 LYS A O 1
ATOM 962 N N . ARG A 1 115 ? -29.264 6.244 49.782 1.00 89.69 115 ARG A N 1
ATOM 963 C CA . ARG A 1 115 ? -29.302 5.525 51.069 1.00 89.69 115 ARG A CA 1
ATOM 964 C C . ARG A 1 115 ? -28.881 6.414 52.242 1.00 89.69 115 ARG A C 1
ATOM 966 O O . ARG A 1 115 ? -29.533 6.378 53.279 1.00 89.69 115 ARG A O 1
ATOM 973 N N . LYS A 1 116 ? -27.841 7.243 52.083 1.00 87.38 116 LYS A N 1
ATOM 974 C CA . LYS A 1 116 ? -27.406 8.200 53.119 1.00 87.38 116 LYS A CA 1
ATOM 975 C C . LYS A 1 116 ? -28.469 9.263 53.411 1.00 87.38 116 LYS A C 1
ATOM 977 O O . LYS A 1 116 ? -28.649 9.609 54.574 1.00 87.38 116 LYS A O 1
ATOM 982 N N . ILE A 1 117 ? -29.164 9.768 52.389 1.00 86.50 117 ILE A N 1
ATOM 983 C CA . ILE A 1 117 ? -30.270 10.727 52.559 1.00 86.50 117 ILE A CA 1
ATOM 984 C C . ILE A 1 117 ? -31.425 10.064 53.319 1.00 86.50 117 ILE A C 1
ATOM 986 O O . ILE A 1 117 ? -31.811 10.577 54.365 1.00 86.50 117 ILE A O 1
ATOM 990 N N . LYS A 1 118 ? -31.876 8.876 52.888 1.00 85.06 118 LYS A N 1
ATOM 991 C CA . LYS A 1 118 ? -32.929 8.109 53.579 1.00 85.06 118 LYS A CA 1
ATOM 992 C C . LYS A 1 118 ? -32.575 7.784 55.031 1.00 85.06 118 LYS A C 1
ATOM 994 O O . LYS A 1 118 ? -33.401 7.923 55.917 1.00 85.06 118 LYS A O 1
ATOM 999 N N . ALA A 1 119 ? -31.331 7.394 55.309 1.00 83.88 119 ALA A N 1
ATOM 1000 C CA . ALA A 1 119 ? -30.893 7.112 56.676 1.00 83.88 119 ALA A CA 1
ATOM 1001 C C . ALA A 1 119 ? -30.889 8.367 57.570 1.00 83.88 119 ALA A C 1
ATOM 1003 O O . ALA A 1 119 ? -31.141 8.270 58.770 1.00 83.88 119 ALA A O 1
ATOM 1004 N N . LYS A 1 120 ? -30.599 9.547 57.005 1.00 81.69 120 LYS A N 1
ATOM 1005 C CA . LYS A 1 12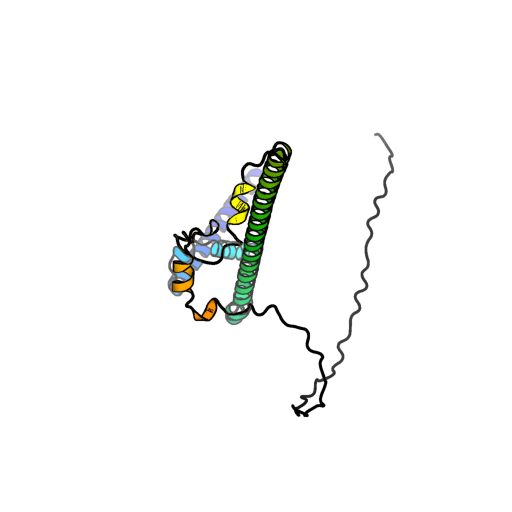0 ? -30.694 10.825 57.726 1.00 81.69 120 LYS A CA 1
ATOM 1006 C C . LYS A 1 120 ? -32.144 11.252 57.940 1.00 81.69 120 LYS A C 1
ATOM 1008 O O . LYS A 1 120 ? -32.448 11.757 59.010 1.00 81.69 120 LYS A O 1
ATOM 1013 N N . GLU A 1 121 ? -33.010 11.044 56.955 1.00 77.25 121 GLU A N 1
ATOM 1014 C CA . GLU A 1 121 ? -34.451 11.293 57.057 1.00 77.25 121 GLU A CA 1
ATOM 1015 C C . GLU A 1 121 ? -35.089 10.393 58.120 1.00 77.25 121 GLU A C 1
ATOM 1017 O O . GLU A 1 121 ? -35.686 10.903 59.060 1.00 77.25 121 GLU A O 1
ATOM 1022 N N . ASN A 1 122 ? -34.819 9.085 58.081 1.00 73.06 122 ASN A N 1
ATOM 1023 C CA . ASN A 1 122 ? -35.300 8.127 59.079 1.00 73.06 122 ASN A CA 1
ATOM 1024 C C . ASN A 1 122 ? -34.766 8.412 60.492 1.00 73.06 122 ASN A C 1
ATOM 1026 O O . ASN A 1 122 ? -35.446 8.126 61.465 1.00 73.06 122 ASN A O 1
ATOM 1030 N N . LYS A 1 123 ? -33.572 9.009 60.633 1.00 71.62 123 LYS A N 1
ATOM 1031 C CA . LYS A 1 123 ? -33.062 9.481 61.936 1.00 71.62 123 LYS A CA 1
ATOM 1032 C C . LYS A 1 123 ? -33.817 10.692 62.493 1.00 71.62 123 LYS A C 1
ATOM 1034 O O . LYS A 1 123 ? -33.668 10.989 63.673 1.00 71.62 123 LYS A O 1
ATOM 1039 N N . ARG A 1 124 ? -34.557 11.424 61.656 1.00 67.50 124 ARG A N 1
ATOM 1040 C CA . ARG A 1 124 ? -35.391 12.571 62.056 1.00 67.50 124 ARG A CA 1
ATOM 1041 C C . ARG A 1 124 ? -36.854 12.182 62.278 1.00 67.50 124 ARG A C 1
ATOM 1043 O O . ARG A 1 124 ? -37.632 13.041 62.678 1.00 67.50 124 ARG A O 1
ATOM 1050 N N . VAL A 1 125 ? -37.217 10.927 62.018 1.00 63.06 125 VAL A N 1
ATOM 1051 C CA . VAL A 1 125 ? -38.549 10.376 62.273 1.00 63.06 125 VAL A CA 1
ATOM 1052 C C . VAL A 1 125 ? -38.508 9.657 63.618 1.00 63.06 125 VAL A C 1
ATOM 1054 O O . VAL A 1 125 ? -37.693 8.758 63.816 1.00 63.06 125 VAL A O 1
ATOM 1057 N N . ASP A 1 126 ? -39.357 10.083 64.551 1.00 60.81 126 ASP A N 1
ATOM 1058 C CA . ASP A 1 126 ? -39.488 9.454 65.865 1.00 60.81 126 ASP A CA 1
ATOM 1059 C C . ASP A 1 126 ? -40.195 8.090 65.707 1.00 60.81 126 ASP A C 1
ATOM 1061 O O . ASP A 1 126 ? -41.333 8.059 65.224 1.00 60.81 126 ASP A O 1
ATOM 1065 N N . PRO A 1 127 ? -39.560 6.954 66.060 1.00 62.62 127 PRO A N 1
ATOM 1066 C CA . PRO A 1 127 ? -40.121 5.619 65.833 1.00 62.62 127 PRO A CA 1
ATOM 1067 C C . PRO A 1 127 ? -41.487 5.373 66.492 1.00 62.62 127 PRO A C 1
ATOM 1069 O O . PRO A 1 127 ? -42.223 4.501 66.040 1.00 62.62 127 PRO A O 1
ATOM 1072 N N . LEU A 1 128 ? -41.840 6.136 67.533 1.00 56.44 128 LEU A N 1
ATOM 1073 C CA . LEU A 1 128 ? -43.130 6.044 68.232 1.00 56.44 128 LEU A CA 1
ATOM 1074 C C . LEU A 1 128 ? -44.225 6.952 67.645 1.00 56.44 128 LEU A C 1
ATOM 1076 O O . LEU A 1 128 ? -45.383 6.833 68.036 1.00 56.44 128 LEU A O 1
ATOM 1080 N N . LEU A 1 129 ? -43.878 7.848 66.715 1.00 57.72 129 LEU A N 1
ATOM 1081 C CA . LEU A 1 129 ? -44.817 8.762 66.050 1.00 57.72 129 LEU A CA 1
ATOM 1082 C C . LEU A 1 129 ? -45.103 8.367 64.598 1.00 57.72 129 LEU A C 1
ATOM 1084 O O . LEU A 1 129 ? -45.795 9.099 63.891 1.00 57.72 129 LEU A O 1
ATOM 1088 N N . SER A 1 130 ? -44.588 7.224 64.133 1.00 56.81 130 SER A N 1
ATOM 1089 C CA . SER A 1 130 ? -44.973 6.691 62.829 1.00 56.81 130 SER A CA 1
ATOM 1090 C C . SER A 1 130 ? -46.446 6.275 62.883 1.00 56.81 130 SER A C 1
ATOM 1092 O O . SER A 1 130 ? -46.799 5.214 63.394 1.00 56.81 130 SER A O 1
ATOM 1094 N N . THR A 1 131 ? -47.315 7.133 62.351 1.00 56.31 131 THR A N 1
ATOM 1095 C CA . THR A 1 131 ? -48.768 6.933 62.209 1.00 56.31 131 THR A CA 1
ATOM 1096 C C . THR A 1 131 ? -49.153 5.727 61.337 1.00 56.31 131 THR A C 1
ATOM 1098 O O . THR A 1 131 ? -50.337 5.471 61.155 1.00 56.31 131 THR A O 1
ATOM 1101 N N . ASP A 1 132 ? -48.183 4.963 60.824 1.00 56.50 132 ASP A N 1
ATOM 1102 C CA . ASP A 1 132 ? -48.388 3.782 59.975 1.00 56.50 132 ASP A CA 1
ATOM 1103 C C . ASP A 1 132 ? -48.461 2.451 60.737 1.00 56.50 132 ASP A C 1
ATOM 1105 O O . ASP A 1 132 ? -48.818 1.429 60.148 1.00 56.50 132 ASP A O 1
ATOM 1109 N N . ALA A 1 133 ? -48.201 2.420 62.052 1.00 54.31 133 ALA A N 1
ATOM 1110 C CA . ALA A 1 133 ? -48.371 1.188 62.837 1.00 54.31 133 ALA A CA 1
ATOM 1111 C C . ALA A 1 133 ? -49.820 0.652 62.796 1.00 54.31 133 ALA A C 1
ATOM 1113 O O . ALA A 1 133 ? -50.050 -0.544 62.968 1.00 54.31 133 ALA A O 1
ATOM 1114 N N . THR A 1 134 ? -50.795 1.518 62.507 1.00 52.12 134 THR A N 1
ATOM 1115 C CA . THR A 1 134 ? -52.201 1.149 62.306 1.00 52.12 134 THR A CA 1
ATOM 1116 C C . THR A 1 134 ? -52.485 0.423 60.985 1.00 52.12 134 THR A C 1
ATOM 1118 O O . THR A 1 134 ? -53.503 -0.256 60.907 1.00 52.12 134 THR A O 1
ATOM 1121 N N . PHE A 1 135 ? -51.611 0.483 59.969 1.00 54.41 135 PHE A N 1
ATOM 1122 C CA . PHE A 1 135 ? -51.831 -0.201 58.679 1.00 54.41 135 PHE A CA 1
ATOM 1123 C C . PHE A 1 135 ? -51.133 -1.571 58.569 1.00 54.41 135 PHE A C 1
ATOM 1125 O O . PHE A 1 135 ? -51.444 -2.371 57.688 1.00 54.41 135 PHE A O 1
ATOM 1132 N N . ALA A 1 136 ? -50.258 -1.925 59.516 1.00 49.00 136 ALA A N 1
ATOM 1133 C CA . ALA A 1 136 ? -49.616 -3.245 59.549 1.00 49.00 136 ALA A CA 1
ATOM 1134 C C . ALA A 1 136 ? -50.591 -4.412 59.844 1.00 49.00 136 ALA A C 1
ATOM 1136 O O . ALA A 1 136 ? -50.198 -5.577 59.792 1.00 49.00 136 ALA A O 1
ATOM 1137 N N . GLN A 1 137 ? -51.870 -4.126 60.112 1.00 44.59 137 GLN A N 1
ATOM 1138 C CA . GLN A 1 137 ? -52.927 -5.134 60.250 1.00 44.59 137 GLN A CA 1
ATOM 1139 C C . GLN A 1 137 ? -53.443 -5.687 58.902 1.00 44.59 137 GLN A C 1
ATOM 1141 O O . GLN A 1 137 ? -54.215 -6.642 58.906 1.00 44.59 137 GLN A O 1
ATOM 1146 N N . GLY A 1 138 ? -52.997 -5.160 57.753 1.00 48.00 138 GLY A N 1
ATOM 1147 C CA . GLY A 1 138 ? -53.473 -5.583 56.425 1.00 48.00 138 GLY A CA 1
ATOM 1148 C C . GLY A 1 138 ? -52.890 -6.892 55.867 1.00 48.00 138 GLY A C 1
ATOM 1149 O O . GLY A 1 138 ? -53.427 -7.421 54.903 1.00 48.00 138 GLY A O 1
ATOM 1150 N N . TRP A 1 139 ? -51.819 -7.448 56.447 1.00 50.81 139 TRP A N 1
ATOM 1151 C CA . TRP A 1 139 ? -51.197 -8.700 55.961 1.00 50.81 139 TRP A CA 1
ATOM 1152 C C . TRP A 1 139 ? -51.547 -9.951 56.780 1.00 50.81 139 TRP A C 1
ATOM 1154 O O . TRP A 1 139 ? -51.095 -11.042 56.444 1.00 50.81 139 TRP A O 1
ATOM 1164 N N . MET A 1 140 ? -52.364 -9.821 57.832 1.00 44.50 140 MET A N 1
ATOM 1165 C CA . MET A 1 140 ? -52.870 -10.971 58.603 1.00 44.50 140 MET A CA 1
ATOM 1166 C C . MET A 1 140 ? -54.354 -11.275 58.368 1.00 44.50 140 MET A C 1
ATOM 1168 O O . MET A 1 140 ? -54.859 -12.251 58.919 1.00 44.50 140 MET A O 1
ATOM 1172 N N . VAL A 1 141 ? -55.056 -10.496 57.538 1.00 46.66 141 VAL A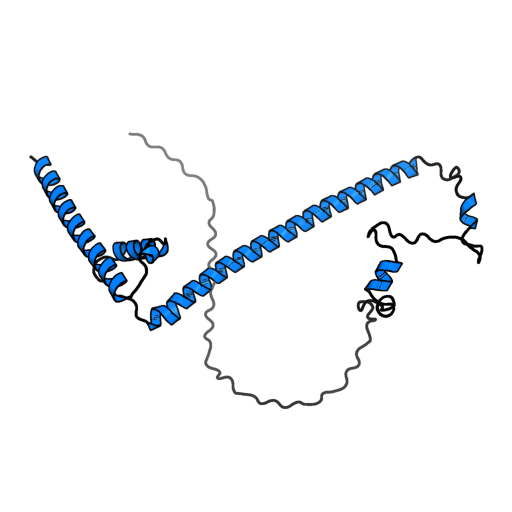 N 1
ATOM 1173 C CA . VAL A 1 141 ? -56.415 -10.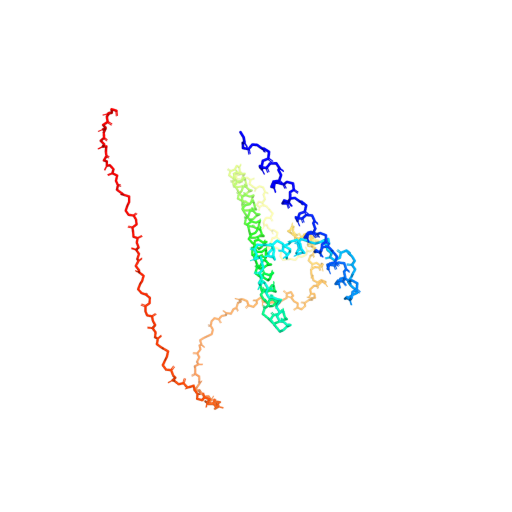843 57.110 1.00 46.66 141 VAL A CA 1
ATOM 1174 C C . VAL A 1 141 ? -56.353 -11.432 55.710 1.00 46.66 141 VAL A C 1
ATOM 1176 O O . VAL A 1 141 ? -56.248 -10.749 54.699 1.00 46.66 141 VAL A O 1
ATOM 1179 N N . GLN A 1 142 ? -56.383 -12.757 55.701 1.00 46.78 142 GLN A N 1
ATOM 1180 C CA . GLN A 1 142 ? -56.672 -13.595 54.556 1.00 46.78 142 GLN A CA 1
ATOM 1181 C C . GLN A 1 142 ? -58.003 -13.162 53.909 1.00 46.78 142 GLN A C 1
ATOM 1183 O O . GLN A 1 142 ? -59.060 -13.325 54.515 1.00 46.78 142 GLN A O 1
ATOM 1188 N N . GLY A 1 143 ? -57.945 -12.710 52.655 1.00 45.88 143 GLY A N 1
ATOM 1189 C CA . GLY A 1 143 ? -59.068 -12.750 51.717 1.00 45.88 143 GLY A CA 1
ATOM 1190 C C . GLY A 1 143 ? -59.807 -11.432 51.465 1.00 45.88 143 GLY A C 1
ATOM 1191 O O . GLY A 1 143 ? -60.244 -10.770 52.398 1.00 45.88 143 GLY A O 1
ATOM 1192 N N . ALA A 1 144 ? -60.039 -11.198 50.168 1.00 42.66 144 ALA A N 1
ATOM 1193 C CA . ALA A 1 144 ? -60.988 -10.274 49.535 1.00 42.66 144 ALA A CA 1
ATOM 1194 C C . ALA A 1 144 ? -60.435 -8.911 49.059 1.00 42.66 144 ALA A C 1
ATOM 1196 O O . ALA A 1 144 ? -60.228 -8.007 49.857 1.00 42.66 144 ALA A O 1
ATOM 1197 N N . ASP A 1 145 ? -60.264 -8.833 47.729 1.00 47.47 145 ASP A N 1
ATOM 1198 C CA . ASP A 1 145 ? -60.514 -7.690 46.824 1.00 47.47 145 ASP A CA 1
ATOM 1199 C C . ASP A 1 145 ? -59.908 -6.309 47.147 1.00 47.47 145 ASP A C 1
ATOM 1201 O O . ASP A 1 145 ? -60.351 -5.615 48.055 1.00 47.47 145 ASP A O 1
ATOM 1205 N N . ASP A 1 146 ? -58.919 -5.866 46.357 1.00 51.53 146 ASP A N 1
ATOM 1206 C CA . ASP A 1 146 ? -59.156 -4.991 45.187 1.00 51.53 146 ASP A CA 1
ATOM 1207 C C . ASP A 1 146 ? -57.827 -4.441 44.597 1.00 51.53 146 ASP A C 1
ATOM 1209 O O . ASP A 1 146 ? -56.963 -3.928 45.305 1.00 51.53 146 ASP A O 1
ATOM 1213 N N . GLU A 1 147 ? -57.691 -4.587 43.272 1.00 53.62 147 GLU A N 1
ATOM 1214 C CA . GLU A 1 147 ? -56.708 -4.025 42.316 1.00 53.62 147 GLU A CA 1
ATOM 1215 C C . GLU A 1 147 ? -55.192 -3.977 42.652 1.00 53.62 147 GLU A C 1
ATOM 1217 O O . GLU A 1 147 ? -54.633 -2.980 43.111 1.00 53.62 147 GLU A O 1
ATOM 1222 N N . SER A 1 148 ? -54.474 -5.024 42.218 1.00 45.66 148 SER A N 1
ATOM 1223 C CA . SER A 1 148 ? -53.014 -5.035 42.024 1.00 45.66 148 SER A CA 1
ATOM 1224 C C . SER A 1 148 ? -52.628 -4.319 40.720 1.00 45.66 148 SER A C 1
ATOM 1226 O O . SER A 1 148 ? -52.709 -4.896 39.633 1.00 45.66 148 SER A O 1
ATOM 1228 N N . SER A 1 149 ? -52.176 -3.062 40.792 1.00 53.81 149 SER A N 1
ATOM 1229 C CA . SER A 1 149 ? -51.467 -2.438 39.668 1.00 53.81 149 SER A CA 1
ATOM 1230 C C . SER A 1 149 ? -50.014 -2.937 39.636 1.00 53.81 149 SER A C 1
ATOM 1232 O O . SER A 1 149 ? -49.106 -2.322 40.201 1.00 53.81 149 SER A O 1
ATOM 1234 N N . ASP A 1 150 ? -49.814 -4.079 38.983 1.00 55.69 150 ASP A N 1
ATOM 1235 C CA . ASP A 1 150 ? -48.541 -4.785 38.794 1.00 55.69 150 ASP A CA 1
ATOM 1236 C C . ASP A 1 150 ? -47.560 -4.032 37.868 1.00 55.69 150 ASP A C 1
ATOM 1238 O O . ASP A 1 150 ? -47.384 -4.358 36.688 1.00 55.69 150 ASP A O 1
ATOM 1242 N N . VAL A 1 151 ? -46.895 -3.003 38.401 1.00 51.56 151 VAL A N 1
ATOM 1243 C CA . VAL A 1 151 ? -45.816 -2.284 37.704 1.00 51.56 151 VAL A CA 1
ATOM 1244 C C . VAL A 1 151 ? -44.521 -2.374 38.513 1.00 51.56 151 VAL A C 1
ATOM 1246 O O . VAL A 1 151 ? -44.353 -1.678 39.514 1.00 51.56 151 VAL A O 1
ATOM 1249 N N . GLU A 1 152 ? -43.562 -3.189 38.061 1.00 44.03 152 GLU A N 1
ATOM 1250 C CA . GLU A 1 152 ? -42.196 -3.142 38.592 1.00 44.03 152 GLU A CA 1
ATOM 1251 C C . GLU A 1 152 ? -41.494 -1.841 38.136 1.00 44.03 152 GLU A C 1
ATOM 1253 O O . GLU A 1 152 ? -41.305 -1.605 36.937 1.00 44.03 152 GLU A O 1
ATOM 1258 N N . PRO A 1 153 ? -41.029 -0.981 39.063 1.00 50.00 153 PRO A N 1
ATOM 1259 C CA . PRO A 1 153 ? -40.557 0.367 38.734 1.00 50.00 153 PRO A CA 1
ATOM 1260 C C . PRO A 1 153 ? -39.171 0.419 38.065 1.00 50.00 153 PRO A C 1
ATOM 1262 O O . PRO A 1 153 ? -38.663 1.506 37.791 1.00 50.00 153 PRO A O 1
ATOM 1265 N N . VAL A 1 154 ? -38.513 -0.723 37.836 1.00 48.66 154 VAL A N 1
ATOM 1266 C CA . VAL A 1 154 ? -37.138 -0.776 37.302 1.00 48.66 154 VAL A CA 1
ATOM 1267 C C . VAL A 1 154 ? -37.098 -1.029 35.793 1.00 48.66 154 VAL A C 1
ATOM 1269 O O . VAL A 1 154 ? -36.148 -0.599 35.142 1.00 48.66 154 VAL A O 1
ATOM 1272 N N . THR A 1 155 ? -38.124 -1.660 35.225 1.00 57.91 155 THR A N 1
ATOM 1273 C CA . THR A 1 155 ? -38.177 -2.035 33.801 1.00 57.91 155 THR A CA 1
ATOM 1274 C C . THR A 1 155 ? -39.274 -1.304 33.032 1.00 57.91 155 THR A C 1
ATOM 1276 O O . THR A 1 155 ? -39.211 -1.259 31.807 1.00 57.91 155 THR A O 1
ATOM 1279 N N . GLY A 1 156 ? -40.249 -0.692 33.720 1.00 56.84 156 GLY A N 1
ATOM 1280 C CA . GLY A 1 156 ? -41.378 -0.005 33.077 1.00 56.84 156 GLY A CA 1
ATOM 1281 C C . GLY A 1 156 ? -42.301 -0.944 32.292 1.00 56.84 156 GLY A C 1
ATOM 1282 O O . GLY A 1 156 ? -43.144 -0.478 31.532 1.00 56.84 156 GLY A O 1
ATOM 1283 N N . LEU A 1 157 ? -42.131 -2.256 32.464 1.00 62.81 157 LEU A N 1
ATOM 1284 C CA . LEU A 1 157 ? -42.919 -3.305 31.833 1.00 62.81 157 LEU A CA 1
ATOM 1285 C C . LEU A 1 157 ? -43.828 -3.914 32.899 1.00 62.81 157 LEU A C 1
ATOM 1287 O O . LEU A 1 157 ? -43.393 -4.169 34.021 1.00 62.81 157 LEU A O 1
ATOM 1291 N N . THR A 1 158 ? -45.094 -4.133 32.557 1.00 68.75 158 THR A N 1
ATOM 1292 C CA . THR A 1 158 ? -46.024 -4.850 33.433 1.00 68.75 158 THR A CA 1
ATOM 1293 C C . THR A 1 158 ? -45.709 -6.343 33.403 1.00 68.75 158 THR A C 1
ATOM 1295 O O . THR A 1 158 ? -45.264 -6.870 32.378 1.00 68.75 158 THR A O 1
ATOM 1298 N N . TRP A 1 159 ? -45.988 -7.048 34.503 1.00 60.69 159 TRP A N 1
ATOM 1299 C CA . TRP A 1 159 ? -45.831 -8.509 34.588 1.00 60.69 159 TRP A CA 1
ATOM 1300 C C . TRP A 1 159 ? -46.537 -9.250 33.449 1.00 60.69 159 TRP A C 1
ATOM 1302 O O . TRP A 1 159 ? -46.031 -10.246 32.936 1.00 60.69 159 TRP A O 1
ATOM 1312 N N . LYS A 1 160 ? -47.656 -8.690 32.982 1.00 66.00 160 LYS A N 1
ATOM 1313 C CA . LYS A 1 160 ? -48.414 -9.178 31.831 1.00 66.00 160 LYS A CA 1
ATOM 1314 C C . LYS A 1 160 ? -47.588 -9.223 30.539 1.00 66.00 160 LYS A C 1
ATOM 1316 O O . LYS A 1 160 ? -47.630 -10.223 29.837 1.00 66.00 160 LYS A O 1
ATOM 1321 N N . ILE A 1 161 ? -46.813 -8.176 30.246 1.00 71.12 161 ILE A N 1
ATOM 1322 C CA . ILE A 1 161 ? -45.987 -8.098 29.027 1.00 71.12 161 ILE A CA 1
ATOM 1323 C C . ILE A 1 161 ? -44.817 -9.087 29.099 1.00 71.12 161 ILE A C 1
ATOM 1325 O O . ILE A 1 161 ? -44.425 -9.675 28.093 1.00 71.12 161 ILE A O 1
ATOM 1329 N N . ILE A 1 162 ? -44.261 -9.289 30.294 1.00 68.50 162 ILE A N 1
ATOM 1330 C CA . ILE A 1 162 ? -43.163 -10.237 30.519 1.00 68.50 162 ILE A CA 1
ATOM 1331 C C . ILE A 1 162 ? -43.657 -11.677 30.315 1.00 68.50 162 ILE A C 1
ATOM 1333 O O . ILE A 1 162 ? -43.020 -12.442 29.596 1.00 68.50 162 ILE A O 1
ATOM 1337 N N . ALA A 1 163 ? -44.814 -12.030 30.880 1.00 64.56 163 ALA A N 1
ATOM 1338 C CA . ALA A 1 163 ? -45.409 -13.356 30.710 1.00 64.56 163 ALA A CA 1
ATOM 1339 C C . ALA A 1 163 ? -45.796 -13.641 29.248 1.00 64.56 163 ALA A C 1
ATOM 1341 O O . ALA A 1 163 ? -45.497 -14.709 28.722 1.00 64.56 163 ALA A O 1
ATOM 1342 N N . GLU A 1 164 ? -46.380 -12.659 28.555 1.00 71.50 164 GLU A N 1
ATOM 1343 C CA . GLU A 1 164 ? -46.801 -12.799 27.154 1.00 71.50 164 GLU A CA 1
ATOM 1344 C C . GLU A 1 164 ? -45.615 -12.969 26.186 1.00 71.50 164 GLU A C 1
ATOM 1346 O O . GLU A 1 164 ? -45.740 -13.635 25.161 1.00 71.50 164 GLU A O 1
ATOM 1351 N N . THR A 1 165 ? -44.449 -12.403 26.516 1.00 69.44 165 THR A N 1
ATOM 1352 C CA . THR A 1 165 ? -43.242 -12.491 25.675 1.00 69.44 165 THR A CA 1
ATOM 1353 C C . THR A 1 165 ? -42.361 -13.701 25.980 1.00 69.44 165 THR A C 1
ATOM 1355 O O . THR A 1 165 ? -41.740 -14.226 25.056 1.00 69.44 165 THR A O 1
ATOM 1358 N N . CYS A 1 166 ? -42.299 -14.157 27.235 1.00 65.50 166 CYS A N 1
ATOM 1359 C CA . CYS A 1 166 ? -41.507 -15.328 27.629 1.00 65.50 166 CYS A CA 1
ATOM 1360 C C . CYS A 1 166 ? -42.282 -16.654 27.558 1.00 65.50 166 CYS A C 1
ATOM 1362 O O . CYS A 1 166 ? -41.654 -17.709 27.528 1.00 65.50 166 CYS A O 1
ATOM 1364 N N . GLY A 1 167 ? -43.617 -16.614 27.501 1.00 60.59 167 GLY A N 1
ATOM 1365 C CA . GLY A 1 167 ? -44.460 -17.803 27.615 1.00 60.59 167 GLY A CA 1
ATOM 1366 C C . GLY A 1 167 ? -44.469 -18.362 29.044 1.00 60.59 167 GLY A C 1
ATOM 1367 O O . GLY A 1 167 ? -43.475 -18.296 29.771 1.00 60.59 167 GLY A O 1
ATOM 1368 N N . ASP A 1 168 ? -45.602 -18.931 29.459 1.00 57.31 168 ASP A N 1
ATOM 1369 C CA . ASP A 1 168 ? -45.815 -19.419 30.834 1.00 57.31 168 ASP A CA 1
ATOM 1370 C C . ASP A 1 168 ? -44.796 -20.501 31.273 1.00 57.31 168 ASP A C 1
ATOM 1372 O O . ASP A 1 168 ? -44.564 -20.698 32.468 1.00 57.31 168 ASP A O 1
ATOM 1376 N N . ASP A 1 169 ? -44.125 -21.149 30.314 1.00 53.50 169 ASP A N 1
ATOM 1377 C CA . ASP A 1 169 ? -43.196 -22.264 30.533 1.00 53.50 169 ASP A CA 1
ATOM 1378 C C . ASP A 1 169 ? -41.768 -21.856 30.958 1.00 53.50 169 ASP A C 1
ATOM 1380 O O . ASP A 1 169 ? -41.006 -22.706 31.432 1.00 53.50 169 ASP A O 1
ATOM 1384 N N . GLU A 1 170 ? -41.372 -20.580 30.841 1.00 54.28 170 GLU A N 1
ATOM 1385 C CA . GLU A 1 170 ? -40.039 -20.113 31.279 1.00 54.28 170 GLU A CA 1
ATOM 1386 C C . GLU A 1 170 ? -40.039 -19.407 32.647 1.00 54.28 170 GLU A C 1
ATOM 1388 O O . GLU A 1 170 ? -38.990 -19.306 33.287 1.00 54.28 170 GLU A O 1
ATOM 1393 N N . VAL A 1 171 ? -41.200 -18.970 33.152 1.00 50.12 171 VAL A N 1
ATOM 1394 C CA . VAL A 1 171 ? -41.305 -18.207 34.416 1.00 50.12 171 VAL A CA 1
ATOM 1395 C C . VAL A 1 171 ? -41.069 -19.086 35.654 1.00 50.12 171 VAL A C 1
ATOM 1397 O O . VAL A 1 171 ? -40.606 -18.600 36.687 1.00 50.12 171 VAL A O 1
ATOM 1400 N N . THR A 1 172 ? -41.317 -20.395 35.553 1.00 49.78 172 THR A N 1
ATOM 1401 C CA . THR A 1 172 ? -41.127 -21.359 36.653 1.00 49.78 172 THR A CA 1
ATOM 1402 C C . THR A 1 172 ? -39.794 -22.114 36.592 1.00 49.78 172 THR A C 1
ATOM 1404 O O . THR A 1 172 ? -39.478 -22.878 37.510 1.00 49.78 172 THR A O 1
ATOM 1407 N N . GLN A 1 173 ? -38.967 -21.900 35.559 1.00 52.09 173 GLN A N 1
ATOM 1408 C CA . GLN A 1 173 ? -37.679 -22.584 35.462 1.00 52.09 173 GLN A CA 1
ATOM 1409 C C . GLN A 1 173 ? -36.669 -22.001 36.453 1.00 52.09 173 GLN A C 1
ATOM 1411 O O . GLN A 1 173 ? -36.125 -20.906 36.290 1.00 52.09 173 GLN A O 1
ATOM 1416 N N . LEU A 1 174 ? -36.372 -22.789 37.487 1.00 51.00 174 LEU A N 1
ATOM 1417 C CA . LEU A 1 174 ? -35.289 -22.524 38.421 1.00 51.00 174 LEU A CA 1
ATOM 1418 C C . LEU A 1 174 ? -33.977 -22.369 37.634 1.00 51.00 174 LEU A C 1
ATOM 1420 O O . LEU A 1 174 ? -33.497 -23.310 36.997 1.00 51.00 174 LEU A O 1
ATOM 1424 N N . ARG A 1 175 ? -33.393 -21.164 37.665 1.00 50.03 175 ARG A N 1
ATOM 1425 C CA . ARG A 1 175 ? -32.108 -20.871 37.015 1.00 50.03 175 ARG A CA 1
ATOM 1426 C C . ARG A 1 175 ? -31.082 -21.944 37.395 1.00 50.03 175 ARG A C 1
ATOM 1428 O O . ARG A 1 175 ? -30.910 -22.254 38.572 1.00 50.03 175 ARG A O 1
ATOM 1435 N N . ARG A 1 176 ? -30.364 -22.471 36.395 1.00 53.41 176 ARG A N 1
ATOM 1436 C CA . ARG A 1 176 ? -29.429 -23.621 36.466 1.00 53.41 176 ARG A CA 1
ATOM 1437 C C . ARG A 1 176 ? -28.216 -23.464 37.410 1.00 53.41 176 ARG A C 1
ATOM 1439 O O . ARG A 1 176 ? -27.252 -24.219 37.291 1.00 53.41 176 ARG A O 1
ATOM 1446 N N . SER A 1 177 ? -28.222 -22.495 38.319 1.00 52.62 177 SER A N 1
ATOM 1447 C CA . SER A 1 177 ? -27.145 -22.199 39.267 1.00 52.62 177 SER A CA 1
ATOM 1448 C C . SER A 1 177 ? -27.352 -22.795 40.665 1.00 52.62 177 SER A C 1
ATOM 1450 O O . SER A 1 177 ? -26.444 -22.710 41.483 1.00 52.62 177 SER A O 1
ATOM 1452 N N . ALA A 1 178 ? -28.489 -23.435 40.952 1.00 46.66 178 ALA A N 1
ATOM 1453 C CA . ALA A 1 178 ? -28.692 -24.188 42.192 1.00 46.66 178 ALA A CA 1
ATOM 1454 C C . ALA A 1 178 ? -28.344 -25.678 41.995 1.00 46.66 178 ALA A C 1
ATOM 1456 O O . ALA A 1 178 ? -29.225 -26.532 41.973 1.00 46.66 178 ALA A O 1
ATOM 1457 N N . ARG A 1 179 ? -27.060 -26.009 41.803 1.00 50.53 179 ARG A N 1
ATOM 1458 C CA . ARG A 1 179 ? -26.599 -27.407 41.874 1.00 50.53 179 ARG A CA 1
ATOM 1459 C C . ARG A 1 179 ? -26.140 -27.695 43.304 1.00 50.53 179 ARG A C 1
ATOM 1461 O O . ARG A 1 179 ? -25.122 -27.161 43.734 1.00 50.53 179 ARG A O 1
ATOM 1468 N N . LEU A 1 180 ? -26.894 -28.520 44.033 1.00 48.69 180 LEU A N 1
ATOM 1469 C CA . LEU A 1 180 ? -26.398 -29.202 45.232 1.00 48.69 180 LEU A CA 1
ATOM 1470 C C . LEU A 1 180 ? -25.203 -30.071 44.805 1.00 48.69 180 LEU A C 1
ATOM 1472 O O . LEU A 1 180 ? -25.313 -30.816 43.831 1.00 48.69 180 LEU A O 1
ATOM 1476 N N . ALA A 1 181 ? -24.071 -29.976 45.502 1.00 46.59 181 ALA A N 1
ATOM 1477 C CA . ALA A 1 181 ? -22.944 -30.876 45.282 1.00 46.59 181 ALA A CA 1
ATOM 1478 C C . ALA A 1 181 ? -23.375 -32.309 45.636 1.00 46.59 181 ALA A C 1
ATOM 1480 O O . ALA A 1 181 ? -23.575 -32.623 46.807 1.00 46.59 181 ALA A O 1
ATOM 1481 N N . GLN A 1 182 ? -23.568 -33.159 44.626 1.00 47.22 182 GLN A N 1
ATOM 1482 C CA . GLN A 1 182 ? -23.759 -34.594 44.821 1.00 47.22 182 GLN A CA 1
ATOM 1483 C C . GLN A 1 18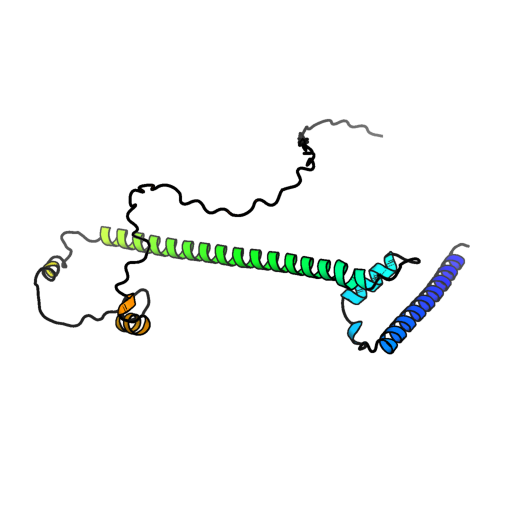2 ? -22.394 -35.269 44.958 1.00 47.22 182 GLN A C 1
ATOM 1485 O O . GLN A 1 182 ? -21.494 -35.050 44.144 1.00 47.22 182 GLN A O 1
ATOM 1490 N N . SER A 1 183 ? -22.251 -36.070 46.011 1.00 40.50 183 SER A N 1
ATOM 1491 C CA . SER A 1 183 ? -21.097 -36.926 46.269 1.00 40.50 183 SER A CA 1
ATOM 1492 C C . SER A 1 183 ? -20.881 -37.885 45.095 1.00 40.50 183 SER A C 1
ATOM 1494 O O . SER A 1 183 ? -21.818 -38.542 44.649 1.00 40.50 183 SER A O 1
ATOM 1496 N N . LYS A 1 184 ? -19.652 -37.932 44.579 1.00 41.38 184 LYS A N 1
ATOM 1497 C CA . LYS A 1 184 ? -19.242 -38.766 43.445 1.00 41.38 184 LYS A CA 1
ATOM 1498 C C . LYS A 1 184 ? -18.880 -40.165 43.952 1.00 41.38 184 LYS A C 1
ATOM 1500 O O . LYS A 1 184 ? -17.889 -40.295 44.665 1.00 41.38 184 LYS A O 1
ATOM 1505 N N . GLU A 1 185 ? -19.642 -41.183 43.567 1.00 48.47 185 GLU A N 1
ATOM 1506 C CA . GLU A 1 185 ? -19.178 -42.575 43.588 1.00 48.47 185 GLU A CA 1
ATOM 1507 C C . GLU A 1 185 ? -18.574 -42.893 42.215 1.00 48.47 185 GLU A C 1
ATOM 1509 O O . GLU A 1 185 ? -19.123 -42.531 41.173 1.00 48.47 185 GLU A O 1
ATOM 1514 N N . ILE A 1 186 ? -17.364 -43.442 42.238 1.00 45.28 186 ILE A N 1
ATOM 1515 C CA . ILE A 1 186 ? -16.555 -43.784 41.070 1.00 45.28 186 ILE A CA 1
ATOM 1516 C C . ILE A 1 186 ? -16.802 -45.272 40.810 1.00 45.28 186 ILE A C 1
ATOM 1518 O O . ILE A 1 186 ? -16.456 -46.083 41.663 1.00 45.28 186 ILE A O 1
ATOM 1522 N N . GLU A 1 187 ? -17.393 -45.615 39.664 1.00 48.03 187 GLU A N 1
ATOM 1523 C CA . GLU A 1 187 ? -17.421 -46.987 39.139 1.00 48.03 187 GLU A CA 1
ATOM 1524 C C . GLU A 1 187 ? -16.456 -47.110 37.953 1.00 48.03 187 GLU A C 1
ATOM 1526 O O . GLU A 1 187 ? -16.315 -46.182 37.152 1.00 48.03 187 GLU A O 1
ATOM 1531 N N . GLU A 1 188 ? -15.761 -48.247 37.925 1.00 47.19 188 GLU A N 1
ATOM 1532 C CA . GLU A 1 188 ? -14.583 -48.578 37.121 1.00 47.19 188 GLU A CA 1
ATOM 1533 C C . GLU A 1 188 ? -14.823 -48.616 35.598 1.00 47.19 188 GLU A C 1
ATOM 1535 O O . GLU A 1 188 ? -15.760 -49.229 35.091 1.00 47.19 188 GLU A O 1
ATOM 1540 N N . ASP A 1 189 ? -13.900 -47.950 34.907 1.00 37.00 189 ASP A N 1
ATOM 1541 C CA . ASP A 1 189 ? -13.357 -48.105 33.554 1.00 37.00 189 ASP A CA 1
ATOM 1542 C C . ASP A 1 189 ? -14.006 -49.106 32.576 1.00 37.00 189 ASP A C 1
ATOM 1544 O O . ASP A 1 189 ? -13.891 -50.326 32.696 1.00 37.00 189 ASP A O 1
ATOM 1548 N N . VAL A 1 190 ? -14.523 -48.560 31.466 1.00 43.97 190 VAL A N 1
ATOM 1549 C CA . VAL A 1 190 ? -14.662 -49.285 30.195 1.00 43.97 190 VAL A CA 1
ATOM 1550 C C . VAL A 1 190 ? -13.638 -48.738 29.202 1.00 43.97 190 VAL A C 1
ATOM 1552 O O . VAL A 1 190 ? -13.699 -47.588 28.770 1.00 43.97 190 VAL A O 1
ATOM 1555 N N . TYR A 1 191 ? -12.696 -49.618 28.881 1.00 42.84 191 TYR A N 1
ATOM 1556 C CA . TYR A 1 191 ? -11.601 -49.499 27.924 1.00 42.84 191 TYR A CA 1
ATOM 1557 C C . TYR A 1 191 ? -12.105 -49.063 26.536 1.00 42.84 191 TYR A C 1
ATOM 1559 O O . TYR A 1 191 ? -12.961 -49.731 25.952 1.00 42.84 191 TYR A O 1
ATOM 1567 N N . PHE A 1 192 ? -11.560 -47.973 25.991 1.00 38.88 192 PHE A N 1
ATOM 1568 C CA . PHE A 1 192 ? -11.686 -47.640 24.571 1.00 38.88 192 PHE A CA 1
ATOM 1569 C C . PHE A 1 192 ? -10.282 -47.599 23.974 1.00 38.88 192 PHE A C 1
ATOM 1571 O O . PHE A 1 192 ? -9.476 -46.729 24.293 1.00 38.88 192 PHE A O 1
ATOM 1578 N N . GLU A 1 193 ? -9.994 -48.607 23.164 1.00 44.75 193 GLU A N 1
ATOM 1579 C CA . GLU A 1 193 ? -8.767 -48.765 22.394 1.00 44.75 193 GLU A CA 1
ATOM 1580 C C . GLU A 1 193 ? -8.811 -47.753 21.234 1.00 44.75 193 GLU A C 1
ATOM 1582 O O . GLU A 1 193 ? -9.718 -47.796 20.400 1.00 44.75 193 GLU A O 1
ATOM 1587 N N . SER A 1 194 ? -7.876 -46.804 21.197 1.00 44.25 194 SER A N 1
ATOM 1588 C CA . SER A 1 194 ? -7.657 -45.940 20.034 1.00 44.25 194 SER A CA 1
ATOM 1589 C C . SER A 1 194 ? -6.161 -45.847 19.768 1.00 44.25 194 SER A C 1
ATOM 1591 O O . SER A 1 194 ? -5.400 -45.459 20.650 1.00 44.25 194 SER A O 1
ATOM 1593 N N . GLU A 1 195 ? -5.799 -46.269 18.563 1.00 46.31 195 GLU A N 1
ATOM 1594 C CA . GLU A 1 195 ? -4.469 -46.532 18.013 1.00 46.31 195 GLU A CA 1
ATOM 1595 C C . GLU A 1 195 ? -3.406 -45.465 18.351 1.00 46.31 195 GLU A C 1
ATOM 1597 O O . GLU A 1 195 ? -3.591 -44.275 18.099 1.00 46.31 195 GLU A O 1
ATOM 1602 N N . GLU A 1 196 ? -2.270 -45.919 18.896 1.00 47.72 196 GLU A N 1
ATOM 1603 C CA . GLU A 1 196 ? -1.020 -45.158 19.005 1.00 47.72 196 GLU A CA 1
ATOM 1604 C C . GLU A 1 196 ? -0.366 -45.046 17.617 1.00 47.72 196 GLU A C 1
ATOM 1606 O O . GLU A 1 196 ? 0.153 -46.029 17.085 1.00 47.72 196 GLU A O 1
ATOM 1611 N N . GLU A 1 197 ? -0.345 -43.846 17.034 1.00 48.00 197 GLU A N 1
ATOM 1612 C CA . GLU A 1 197 ? 0.667 -43.507 16.030 1.00 48.00 197 GLU A CA 1
ATOM 1613 C C . GLU A 1 197 ? 1.960 -43.097 16.748 1.00 48.00 197 GLU A C 1
ATOM 1615 O O . GLU A 1 197 ? 1.956 -42.248 17.641 1.00 48.00 197 GLU A O 1
ATOM 1620 N N . ALA A 1 198 ? 3.065 -43.735 16.361 1.00 45.78 198 ALA A N 1
ATOM 1621 C CA . ALA A 1 198 ? 4.390 -43.522 16.926 1.00 45.78 198 ALA A CA 1
ATOM 1622 C C . ALA A 1 198 ? 4.869 -42.079 16.700 1.00 45.78 198 ALA A C 1
ATOM 1624 O O . ALA A 1 198 ? 4.983 -41.619 15.563 1.00 45.78 198 ALA A O 1
ATOM 1625 N N . ILE A 1 199 ? 5.169 -41.384 17.796 1.00 50.56 199 ILE A N 1
ATOM 1626 C CA . ILE A 1 199 ? 5.890 -40.113 17.787 1.00 50.56 199 ILE A CA 1
ATOM 1627 C C . ILE A 1 199 ? 7.377 -40.457 17.660 1.00 50.56 199 ILE A C 1
ATOM 1629 O O . ILE A 1 199 ? 7.911 -41.229 18.451 1.00 50.56 199 ILE A O 1
ATOM 1633 N N . ASP A 1 200 ? 8.003 -39.939 16.610 1.00 46.81 200 ASP A N 1
ATOM 1634 C CA . ASP A 1 200 ? 9.432 -40.054 16.333 1.00 46.81 200 ASP A CA 1
ATOM 1635 C C . ASP A 1 200 ? 10.202 -39.179 17.334 1.00 46.81 200 ASP A C 1
ATOM 1637 O O . AS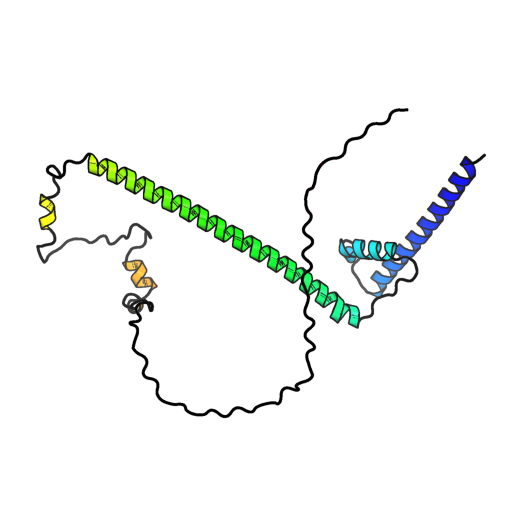P A 1 200 ? 10.137 -37.948 17.276 1.00 46.81 200 ASP A O 1
ATOM 1641 N N . ASP A 1 201 ? 10.860 -39.821 18.298 1.00 52.38 201 ASP A N 1
ATOM 1642 C CA . ASP A 1 201 ? 11.736 -39.187 19.284 1.00 52.38 201 ASP A CA 1
ATOM 1643 C C . ASP A 1 201 ? 13.078 -38.818 18.618 1.00 52.38 201 ASP A C 1
ATOM 1645 O O . ASP A 1 201 ? 14.102 -39.458 18.859 1.00 52.38 201 ASP A O 1
ATOM 1649 N N . GLU A 1 202 ? 13.090 -37.791 17.762 1.00 54.53 202 GLU A N 1
ATOM 1650 C CA . GLU A 1 202 ? 14.333 -37.083 17.437 1.00 54.53 202 GLU A CA 1
ATOM 1651 C C . GLU A 1 202 ? 14.541 -35.930 18.433 1.00 54.53 202 GLU A C 1
ATOM 1653 O O . GLU A 1 202 ? 13.720 -35.021 18.575 1.00 54.53 202 GLU A O 1
ATOM 1658 N N . ASP A 1 203 ? 15.659 -36.024 19.150 1.00 50.34 203 ASP A N 1
ATOM 1659 C CA . ASP A 1 203 ? 16.141 -35.159 20.224 1.00 50.34 203 ASP A CA 1
ATOM 1660 C C . ASP A 1 203 ? 15.910 -33.653 19.976 1.00 50.34 203 ASP A C 1
ATOM 1662 O O . ASP A 1 203 ? 16.623 -33.000 19.210 1.00 50.34 203 ASP A O 1
ATOM 1666 N N . ILE A 1 204 ? 14.949 -33.054 20.687 1.00 51.19 204 ILE A N 1
ATOM 1667 C CA . ILE A 1 204 ? 14.843 -31.593 20.783 1.00 51.19 204 ILE A CA 1
ATOM 1668 C C . ILE A 1 204 ? 15.914 -31.119 21.772 1.00 51.19 204 ILE A C 1
ATOM 1670 O O . ILE A 1 204 ? 15.723 -31.155 22.989 1.00 51.19 204 ILE A O 1
ATOM 1674 N N . GLU A 1 205 ? 17.054 -30.684 21.239 1.00 59.78 205 GLU A N 1
ATOM 1675 C CA . GLU A 1 205 ? 18.138 -30.060 21.996 1.00 59.78 205 GLU A CA 1
ATOM 1676 C C . GLU A 1 205 ? 17.626 -28.765 22.659 1.00 59.78 205 GLU A C 1
ATOM 1678 O O . GLU A 1 205 ? 17.316 -27.768 22.006 1.00 59.78 205 GLU A O 1
ATOM 1683 N N . PHE A 1 206 ? 17.452 -28.812 23.981 1.00 44.56 206 PHE A N 1
ATOM 1684 C CA . PHE A 1 206 ? 16.914 -27.714 24.780 1.00 44.56 206 PHE A CA 1
ATOM 1685 C C . PHE A 1 206 ? 18.022 -26.688 25.059 1.00 44.56 206 PHE A C 1
ATOM 1687 O O . PHE A 1 206 ? 18.825 -26.861 25.978 1.00 44.56 206 PHE A O 1
ATOM 1694 N N . GLU A 1 207 ? 18.085 -25.620 24.263 1.00 61.16 207 GLU A N 1
ATOM 1695 C CA . GLU A 1 207 ? 19.005 -24.504 24.498 1.00 61.16 207 GLU A CA 1
ATOM 1696 C C . GLU A 1 207 ? 18.507 -23.686 25.708 1.00 61.16 207 GLU A C 1
ATOM 1698 O O . GLU A 1 207 ? 17.463 -23.034 25.683 1.00 61.16 207 GLU A O 1
ATOM 1703 N N . SER A 1 208 ? 19.216 -23.812 26.832 1.00 59.16 208 SER A N 1
ATOM 1704 C CA . SER A 1 208 ? 18.932 -23.112 28.087 1.00 59.16 208 SER A CA 1
ATOM 1705 C C . SER A 1 208 ? 19.428 -21.667 28.003 1.00 59.16 208 SER A C 1
ATOM 1707 O O . SER A 1 208 ? 20.578 -21.399 28.356 1.00 59.16 208 SER A O 1
ATOM 1709 N N . ASP A 1 209 ? 18.562 -20.733 27.616 1.00 60.00 209 ASP A N 1
ATOM 1710 C CA . ASP A 1 209 ? 18.851 -19.298 27.702 1.00 60.00 209 ASP A CA 1
ATOM 1711 C C . ASP A 1 209 ? 19.060 -18.885 29.173 1.00 60.00 209 ASP A C 1
ATOM 1713 O O . ASP A 1 209 ? 18.128 -18.834 29.977 1.00 60.00 209 ASP A O 1
ATOM 1717 N N . GLN A 1 210 ? 20.315 -18.630 29.553 1.00 47.09 210 GLN A N 1
ATOM 1718 C CA . GLN A 1 210 ? 20.655 -17.979 30.817 1.00 47.09 210 GLN A CA 1
ATOM 1719 C C . GLN A 1 210 ? 20.487 -16.467 30.643 1.00 47.09 210 GLN A C 1
ATOM 1721 O O . GLN A 1 210 ? 21.257 -15.823 29.934 1.00 47.09 210 GLN A O 1
ATOM 1726 N N . ASP A 1 211 ? 19.479 -15.907 31.309 1.00 46.78 211 ASP A N 1
ATOM 1727 C CA . ASP A 1 211 ? 19.244 -14.468 31.411 1.00 46.78 211 ASP A CA 1
ATOM 1728 C C . ASP A 1 211 ? 20.417 -13.759 32.121 1.00 46.78 211 ASP A C 1
ATOM 1730 O O . ASP A 1 211 ? 20.542 -13.802 33.349 1.00 46.78 211 ASP A O 1
ATOM 1734 N N . GLU A 1 212 ? 21.260 -13.043 31.371 1.00 47.03 212 GLU A N 1
ATOM 1735 C CA . GLU A 1 212 ? 22.190 -12.059 31.937 1.00 47.03 212 GLU A CA 1
ATOM 1736 C C . GLU A 1 212 ? 21.451 -10.726 32.148 1.00 47.03 212 GLU A C 1
ATOM 1738 O O . GLU A 1 212 ? 21.319 -9.882 31.259 1.00 47.03 212 GLU A O 1
ATOM 1743 N N . VAL A 1 213 ? 20.919 -10.543 33.357 1.00 50.62 213 VAL A N 1
ATOM 1744 C CA . VAL A 1 213 ? 20.320 -9.280 33.804 1.00 50.62 213 VAL A CA 1
ATOM 1745 C C . VAL A 1 213 ? 21.430 -8.245 34.005 1.00 50.62 213 VAL A C 1
ATOM 1747 O O . VAL A 1 213 ? 22.081 -8.205 35.048 1.00 50.62 213 VAL A O 1
ATOM 1750 N N . VAL A 1 214 ? 21.628 -7.363 33.023 1.00 46.62 214 VAL A N 1
ATOM 1751 C CA . VAL A 1 214 ? 22.455 -6.161 33.193 1.00 46.62 214 VAL A CA 1
ATOM 1752 C C . VAL A 1 214 ? 21.710 -5.172 34.092 1.00 46.62 214 VAL A C 1
ATOM 1754 O O . VAL A 1 214 ? 20.836 -4.421 33.659 1.00 46.62 214 VAL A O 1
ATOM 1757 N N . THR A 1 215 ? 22.065 -5.168 35.374 1.00 40.72 215 THR A N 1
ATOM 1758 C CA . THR A 1 215 ? 21.725 -4.103 36.318 1.00 40.72 215 THR A CA 1
ATOM 1759 C C . THR A 1 215 ? 22.552 -2.862 35.989 1.00 40.72 215 THR A C 1
ATOM 1761 O O . THR A 1 215 ? 23.740 -2.805 36.299 1.00 40.72 215 THR A O 1
ATOM 1764 N N . THR A 1 216 ? 21.951 -1.847 35.367 1.00 38.72 216 THR A N 1
ATOM 1765 C CA . THR A 1 216 ? 22.582 -0.525 35.273 1.00 38.72 216 THR A CA 1
ATOM 1766 C C . THR A 1 216 ? 22.467 0.173 36.625 1.00 38.72 216 THR A C 1
ATOM 1768 O O . THR A 1 216 ? 21.420 0.728 36.966 1.00 38.72 216 THR A O 1
ATOM 1771 N N . CYS A 1 217 ? 23.540 0.098 37.406 1.00 33.59 217 CYS A N 1
ATOM 1772 C CA . CYS A 1 217 ? 23.751 0.876 38.617 1.00 33.59 217 CYS A CA 1
ATOM 1773 C C . CYS A 1 217 ? 23.885 2.353 38.231 1.00 33.59 217 CYS A C 1
ATOM 1775 O O . CYS A 1 217 ? 24.720 2.713 37.400 1.00 33.59 217 CYS A O 1
ATOM 1777 N N . TYR A 1 218 ? 23.054 3.202 38.825 1.00 42.34 218 TYR A N 1
ATOM 1778 C CA . TYR A 1 218 ? 23.351 4.621 38.928 1.00 42.34 218 TYR A CA 1
ATOM 1779 C C . TYR A 1 218 ? 24.480 4.761 39.942 1.00 42.34 218 TYR A C 1
ATOM 1781 O O . TYR A 1 218 ? 24.252 4.463 41.108 1.00 42.34 218 TYR A O 1
ATOM 1789 N N . ASP A 1 219 ? 25.647 5.221 39.505 1.00 45.16 219 ASP A N 1
ATOM 1790 C CA . ASP A 1 219 ? 26.638 5.806 40.397 1.00 45.16 219 ASP A CA 1
ATOM 1791 C C . ASP A 1 219 ? 27.130 7.131 39.821 1.00 45.16 219 ASP A C 1
ATOM 1793 O O . ASP A 1 219 ? 27.259 7.345 38.614 1.00 45.16 219 ASP A O 1
ATOM 1797 N N . GLN A 1 220 ? 27.279 8.041 40.763 1.00 41.78 220 GLN A N 1
ATOM 1798 C CA . GLN A 1 220 ? 27.374 9.477 40.661 1.00 41.78 220 GLN A CA 1
ATOM 1799 C C . GLN A 1 220 ? 28.839 9.875 40.923 1.00 41.78 220 GLN A C 1
ATOM 1801 O O . GLN A 1 220 ? 29.540 9.181 41.652 1.00 41.78 220 GLN A O 1
ATOM 1806 N N . GLU A 1 221 ? 29.221 11.047 40.409 1.00 39.59 221 GLU A N 1
ATOM 1807 C CA . GLU A 1 221 ? 30.326 11.916 40.868 1.00 39.59 221 GLU A CA 1
ATOM 1808 C C . GLU A 1 221 ? 31.728 11.770 40.248 1.00 39.59 221 GLU A C 1
ATOM 1810 O O . GLU A 1 221 ? 32.285 10.690 40.076 1.00 39.59 221 GLU A O 1
ATOM 1815 N N . GLY A 1 222 ? 32.296 12.945 39.948 1.00 38.66 222 GLY A N 1
ATOM 1816 C CA . GLY A 1 222 ? 33.669 13.160 39.505 1.00 38.66 222 GLY A CA 1
ATOM 1817 C C . GLY A 1 222 ? 33.823 14.470 38.728 1.00 38.66 222 GLY A C 1
ATOM 1818 O O . GLY A 1 222 ? 33.956 14.436 37.508 1.00 38.66 222 GLY A O 1
ATOM 1819 N N . GLU A 1 223 ? 33.746 15.610 39.426 1.00 50.09 223 GLU A N 1
ATOM 1820 C CA . GLU A 1 223 ? 34.289 16.898 38.964 1.00 50.09 223 GLU A CA 1
ATOM 1821 C C . GLU A 1 223 ? 35.769 16.755 38.578 1.00 50.09 223 GLU A C 1
ATOM 1823 O O . GLU A 1 223 ? 36.479 15.987 39.217 1.00 50.09 223 GLU A O 1
ATOM 1828 N N . GLU A 1 224 ? 36.237 17.537 37.600 1.00 49.69 224 GLU A N 1
ATOM 1829 C CA . GLU A 1 224 ? 37.491 18.296 37.712 1.00 49.69 224 GLU A CA 1
ATOM 1830 C C . GLU A 1 224 ? 37.596 19.309 36.555 1.00 49.69 224 GLU A C 1
ATOM 1832 O O . GLU A 1 224 ? 37.519 18.969 35.371 1.00 49.69 224 GLU A O 1
ATOM 1837 N N . ASP A 1 225 ? 37.725 20.577 36.945 1.00 49.97 225 ASP A N 1
ATOM 1838 C CA . ASP A 1 225 ? 38.092 21.728 36.124 1.00 49.97 225 ASP A CA 1
ATOM 1839 C C . ASP A 1 225 ? 39.433 21.516 35.402 1.00 49.97 225 ASP A C 1
ATOM 1841 O O . ASP A 1 225 ? 40.301 20.832 35.929 1.00 49.97 225 ASP A O 1
ATOM 1845 N N . ILE A 1 226 ? 39.646 22.189 34.262 1.00 51.84 226 ILE A N 1
ATOM 1846 C CA . ILE A 1 226 ? 40.927 22.826 33.889 1.00 51.84 226 ILE A CA 1
ATOM 1847 C C . ILE A 1 226 ? 40.658 23.852 32.771 1.00 51.84 226 ILE A C 1
ATOM 1849 O O . ILE A 1 226 ? 40.184 23.520 31.683 1.00 51.84 226 ILE A O 1
ATOM 1853 N N . ASP A 1 227 ? 40.996 25.105 33.080 1.00 52.84 227 ASP A N 1
ATOM 1854 C CA . ASP A 1 227 ? 41.173 26.236 32.168 1.00 52.84 227 ASP A CA 1
ATOM 1855 C C . ASP A 1 227 ? 42.377 26.044 31.222 1.00 52.84 227 ASP A C 1
ATOM 1857 O O . ASP A 1 227 ? 43.412 25.516 31.637 1.00 52.84 227 ASP A O 1
ATOM 1861 N N . VAL A 1 228 ? 42.258 26.561 29.988 1.00 47.56 228 VAL A N 1
ATOM 1862 C CA . VAL A 1 228 ? 43.166 27.498 29.260 1.00 47.56 228 VAL A CA 1
ATOM 1863 C C . VAL A 1 228 ? 42.837 27.485 27.765 1.00 47.56 228 VAL A C 1
ATOM 1865 O O . VAL A 1 228 ? 42.886 26.404 27.137 1.00 47.56 228 VAL A O 1
#

Foldseek 3Di:
DPDVVVVVVVVVVVVVVVVVVVVVVVVVVVVCVVVVNDPCVCVDVVNVVVVVVDVVVPPPDDDDDPCCVPPPVVVVVVVVVVVVVVVVVVVVVVVVVVVVVVVVVVVVVVVVVVVVVVVVVVVVDDPVPPPCVVVVVPPPDPDDDDDDPQADPPPRDGPVVVCVVVPPVPVPDDPPPPDDDDDDDDDDDDDDDDDDDDDDPDDPPDDDDDDPDPDPDDDDDDDDDDDD

Secondary structure (DSSP, 8-state):
--HHHHHHHHHHHHHHHHHHHHHHHHHHHHHHHHHT--GGGGSSHHHHHHHHHHHHH-TTPPPPPHHIIIIIIHHHHHHHHHHHHHHHHHHHHHHHHHHHHHHHHHHHHHHHHHHHHHHHHHTTS-TT--TTTTTGGGGSS---------B-TTT--BHHHHHHHH-TTTTT---TT-------------------PPP-----------------------------

Sequence (228 aa):
MGSNKKLQQQKISEHVMKERLHKLKRYIAKWLYVRGLPFNSINCEEFDQMLEAAGRFGPGAKKPYQHELREKLLHEQVEDTKKMLKIHTKKRNRLTCERVEQLVFVRFNNIHAKRKIKAKENKRVDPLLSTDATFAQGWMVQGADDESSDVEPVTGLTWKIIAETCGDDEVTQLRRSARLAQSKEIEEDVYFESEEEAIDDEDIEFESDQDEVVTTCYDQEGEEDIDV

Radius of gyration: 40.81 Å; chains: 1; bounding box: 104×80×90 Å

pLDDT: mean 70.91, std 19.78, range [33.59, 97.19]